Protein AF-A0A813HWT0-F1 (afdb_monomer)

Secondary structure (DSSP, 8-state):
-------PPP----PPP------------HHHHTGGG--GGG-HHHHHHHHHHHHHHHHHHHHHHHHHHHHHTS-GGGHHHHHHHHHHSPPPP----TT-------SSTTHHHHHHHHHHHHHHHHHHHHHHHHHHHHHHHHHHHHHHHHHHHHHHHHHHHHHHTS-S-S-----------GGGSS-THHHHHHT-----PPP---------------------PPPPPPP----------------PPPPP-

Radius of gyration: 38.5 Å; Cα contacts (8 Å, |Δi|>4): 83; chains: 1; bounding box: 89×109×94 Å

Organism: Polarella glacialis (NCBI:txid89957)

Mean predicted aligned error: 19.33 Å

Solvent-accessible surface area (backbone atoms only — not comparable to full-atom values): 17117 Å² total; per-residue (Å²): 142,82,84,88,83,84,82,84,76,83,79,80,80,78,82,76,81,86,75,71,98,62,85,76,72,79,68,61,60,70,76,62,75,44,57,90,71,62,56,72,83,72,34,67,62,44,49,53,41,50,52,50,39,56,48,42,55,54,47,37,54,53,39,52,50,48,39,51,54,58,51,71,74,48,63,74,93,47,47,69,60,50,54,51,43,66,72,75,42,82,71,52,85,46,89,59,61,82,90,59,79,88,76,85,75,71,90,52,86,64,34,62,56,49,51,51,51,42,51,52,46,47,54,51,38,26,52,40,46,12,51,38,51,46,52,52,51,52,51,52,52,52,52,52,53,52,51,54,52,54,51,51,51,52,52,52,50,55,49,50,55,53,60,72,72,66,80,78,73,91,89,69,96,67,93,74,74,78,71,69,83,57,73,86,77,54,65,75,78,58,60,65,63,71,73,65,71,78,76,89,76,80,88,82,83,89,85,85,91,82,90,83,90,80,88,81,90,81,81,91,81,76,90,78,81,90,81,80,88,79,88,77,89,77,89,76,90,77,81,86,82,88,75,90,78,91,84,84,83,85,84,80,132

Foldseek 3Di:
DDDDDDDDDDDDDDDDDDDPPDPPPPPPPPLVVCPVPDDPVPWPLLVLLVVLLVLLVVLLVVLVVLLVVLVVVDDPVCVVVLVVCPVPDDQDFQPDQVPDDQDPDDDDPCSVVSSVSSVVSSVSSRVSSSSSVSSVVVVVVVVVVVVVVVVVVVVVVVVVVVVVVPDDDDDDDDPPPPPDCPVVPDDPVVVVVVVPDDDDDDDDDDDDDDDDDDDDDDDDDDDDDDDDDDDDDDDDDDDDDDDDDDDDDDDDD

pLDDT: mean 72.46, std 22.55, range [36.16, 98.44]

Structure (mmCIF, N/CA/C/O backbone):
data_AF-A0A813HWT0-F1
#
_entry.id   AF-A0A813HWT0-F1
#
loop_
_atom_site.group_PDB
_atom_site.id
_atom_site.type_symbol
_atom_site.label_atom_id
_atom_site.label_alt_id
_atom_site.label_comp_id
_atom_site.label_asym_id
_atom_site.label_entity_id
_atom_site.label_seq_id
_atom_site.pdbx_PDB_ins_code
_atom_site.Cartn_x
_atom_site.Cartn_y
_atom_site.Cartn_z
_atom_site.occupancy
_atom_site.B_iso_or_equiv
_atom_site.auth_seq_id
_atom_site.auth_comp_id
_atom_site.auth_asym_id
_atom_site.auth_atom_id
_atom_site.pdbx_PDB_model_num
ATOM 1 N N . MET A 1 1 ? -56.324 -3.516 -18.585 1.00 47.72 1 MET A N 1
ATOM 2 C CA . MET A 1 1 ? -57.357 -4.259 -17.835 1.00 47.72 1 MET A CA 1
ATOM 3 C C . MET A 1 1 ? -56.871 -5.690 -17.701 1.00 47.72 1 MET A C 1
ATOM 5 O O . MET A 1 1 ? -56.776 -6.373 -18.707 1.00 47.72 1 MET A O 1
ATOM 9 N N . GLY A 1 2 ? -56.454 -6.090 -16.504 1.00 45.75 2 GLY A N 1
ATOM 10 C CA . GLY A 1 2 ? -55.927 -7.422 -16.212 1.00 45.75 2 GLY A CA 1
ATOM 11 C C . GLY A 1 2 ? -56.014 -7.630 -14.707 1.00 45.75 2 GLY A C 1
ATOM 12 O O . GLY A 1 2 ? -55.515 -6.807 -13.946 1.00 45.75 2 GLY A O 1
ATOM 13 N N . THR A 1 3 ? -56.788 -8.630 -14.318 1.00 51.44 3 THR A N 1
ATOM 14 C CA . THR A 1 3 ? -57.334 -8.874 -12.983 1.00 51.44 3 THR A CA 1
ATOM 15 C C . THR A 1 3 ? -56.308 -9.399 -11.983 1.00 51.44 3 THR A C 1
ATOM 17 O O . THR A 1 3 ? -55.338 -10.060 -12.341 1.00 51.44 3 THR A O 1
ATOM 20 N N . ALA A 1 4 ? -56.584 -9.087 -10.717 1.00 47.84 4 ALA A N 1
ATOM 21 C CA . ALA A 1 4 ? -55.866 -9.473 -9.513 1.00 47.84 4 ALA A CA 1
ATOM 22 C C . ALA A 1 4 ? -55.666 -10.988 -9.348 1.00 47.84 4 ALA A C 1
ATOM 24 O O . ALA A 1 4 ? -56.524 -11.781 -9.728 1.00 47.84 4 ALA A O 1
ATOM 25 N N . SER A 1 5 ? -54.588 -11.361 -8.655 1.00 58.56 5 SER A N 1
ATOM 26 C CA . SER A 1 5 ? -54.528 -12.609 -7.894 1.00 58.56 5 SER A CA 1
ATOM 27 C C . SER A 1 5 ? -53.722 -12.370 -6.619 1.00 58.56 5 SER A C 1
ATOM 29 O O . SER A 1 5 ? -52.493 -12.372 -6.614 1.00 58.56 5 SER A O 1
ATOM 31 N N . THR A 1 6 ? -54.449 -12.082 -5.545 1.00 51.00 6 THR A N 1
ATOM 32 C CA . THR A 1 6 ? -53.942 -11.890 -4.188 1.00 51.00 6 THR A CA 1
ATOM 33 C C . THR A 1 6 ? -53.727 -13.267 -3.565 1.00 51.00 6 THR A C 1
ATOM 35 O O . THR A 1 6 ? -54.691 -13.990 -3.330 1.00 51.00 6 THR A O 1
ATOM 38 N N . ALA A 1 7 ? -52.478 -13.650 -3.304 1.00 53.81 7 ALA A N 1
ATOM 39 C CA . ALA A 1 7 ? -52.184 -14.831 -2.501 1.00 53.81 7 ALA A CA 1
ATOM 40 C C . ALA A 1 7 ? -52.263 -14.446 -1.015 1.00 53.81 7 ALA A C 1
ATOM 42 O O . ALA A 1 7 ? -51.355 -13.814 -0.476 1.00 53.81 7 ALA A O 1
ATOM 43 N N . GLN A 1 8 ? -53.383 -14.795 -0.378 1.00 50.09 8 GLN A N 1
ATOM 44 C CA . GLN A 1 8 ? -53.481 -14.933 1.073 1.00 50.09 8 GLN A CA 1
ATOM 45 C C . GLN A 1 8 ? -52.584 -16.096 1.498 1.00 50.09 8 GLN A C 1
ATOM 47 O O . GLN A 1 8 ? -52.791 -17.226 1.062 1.00 50.09 8 GLN A O 1
ATOM 52 N N . LEU A 1 9 ? -51.592 -15.818 2.339 1.00 55.50 9 LEU A N 1
ATOM 53 C CA . LEU A 1 9 ? -50.931 -16.844 3.131 1.00 55.50 9 LEU A CA 1
ATOM 54 C C . LEU A 1 9 ? -51.466 -16.748 4.553 1.00 55.50 9 LEU A C 1
ATOM 56 O O . LEU A 1 9 ? -51.418 -15.690 5.184 1.00 55.50 9 LEU A O 1
ATOM 60 N N . ASP A 1 10 ? -52.021 -17.873 4.983 1.00 45.94 10 ASP A N 1
ATOM 61 C CA . ASP A 1 10 ? -52.646 -18.099 6.269 1.00 45.94 10 ASP A CA 1
ATOM 62 C C . ASP A 1 10 ? -51.720 -17.740 7.431 1.00 45.94 10 ASP A C 1
ATOM 64 O O . ASP A 1 10 ? -50.583 -18.202 7.557 1.00 45.94 10 ASP A O 1
ATOM 68 N N . LEU A 1 11 ? -52.271 -16.908 8.309 1.00 50.00 11 LEU A N 1
ATOM 69 C CA . LEU A 1 11 ? -51.758 -16.616 9.634 1.00 50.00 11 LEU A CA 1
ATOM 70 C C . LEU A 1 11 ? -51.780 -17.909 10.453 1.00 50.00 11 LEU A C 1
ATOM 72 O O . LEU A 1 11 ? -52.828 -18.352 10.920 1.00 50.00 11 LEU A O 1
ATOM 76 N N . SER A 1 12 ? -50.603 -18.503 10.637 1.00 54.34 12 SER A N 1
ATOM 77 C CA . SER A 1 12 ? -50.392 -19.569 11.610 1.00 54.34 12 SER A CA 1
ATOM 78 C C . SER A 1 12 ? -50.720 -19.033 13.007 1.00 54.34 12 SER A C 1
ATOM 80 O O . SER A 1 12 ? -50.049 -18.141 13.532 1.00 54.34 12 SER A O 1
ATOM 82 N N . ALA A 1 13 ? -51.810 -19.545 13.572 1.00 47.62 13 ALA A N 1
ATOM 83 C CA . ALA A 1 13 ? -52.319 -19.197 14.884 1.00 47.62 13 ALA A CA 1
ATOM 84 C C . ALA A 1 13 ? -51.359 -19.690 15.977 1.00 47.62 13 ALA A C 1
ATOM 86 O O . ALA A 1 13 ? -51.382 -20.853 16.384 1.00 47.62 13 ALA A O 1
ATOM 87 N N . CYS A 1 14 ? -50.524 -18.787 16.491 1.00 46.88 14 CYS A N 1
ATOM 88 C CA . CYS A 1 14 ? -49.822 -19.003 17.749 1.00 46.88 14 CYS A CA 1
ATOM 89 C C . CYS A 1 14 ? -50.849 -19.013 18.886 1.00 46.88 14 CYS A C 1
ATOM 91 O O . CYS A 1 14 ? -51.426 -17.986 19.239 1.00 46.88 14 CYS A O 1
ATOM 93 N N . SER A 1 15 ? -51.079 -20.196 19.447 1.00 48.25 15 SER A N 1
ATOM 94 C CA . SER A 1 15 ? -51.910 -20.388 20.632 1.00 48.25 15 SER A CA 1
ATOM 95 C C . SER A 1 15 ? -51.320 -19.602 21.810 1.00 48.25 15 SER A C 1
ATOM 97 O O . SER A 1 15 ? -50.199 -19.870 22.241 1.00 48.25 15 SER A O 1
ATOM 99 N N . GLN A 1 16 ? -52.065 -18.618 22.317 1.00 55.16 16 GLN A N 1
ATOM 100 C CA . GLN A 1 16 ? -51.761 -17.932 23.573 1.00 55.16 16 GLN A CA 1
ATOM 101 C C . GLN A 1 16 ? -52.013 -18.883 24.753 1.00 55.16 16 GLN A C 1
ATOM 103 O O . GLN A 1 16 ? -53.119 -19.413 24.867 1.00 55.16 16 GLN A O 1
ATOM 108 N N . PRO A 1 17 ? -51.064 -19.066 25.685 1.00 49.59 17 PRO A N 1
ATOM 109 C CA . PRO A 1 17 ? -51.411 -19.570 27.003 1.00 49.59 17 PRO A CA 1
ATOM 110 C C . PRO A 1 17 ? -52.178 -18.476 27.764 1.00 49.59 17 PRO A C 1
ATOM 112 O O . PRO A 1 17 ? -51.662 -17.380 27.984 1.00 49.59 17 PRO A O 1
ATOM 115 N N . SER A 1 18 ? -53.418 -18.771 28.162 1.00 46.75 18 SER A N 1
ATOM 116 C CA . SER A 1 18 ? -54.186 -17.957 29.111 1.00 46.75 18 SER A CA 1
ATOM 117 C C . SER A 1 18 ? -53.452 -17.903 30.450 1.00 46.75 18 SER A C 1
ATOM 119 O O . SER A 1 18 ? -53.502 -18.843 31.241 1.00 46.75 18 SER A O 1
ATOM 121 N N . VAL A 1 19 ? -52.778 -16.785 30.709 1.00 49.00 19 VAL A N 1
ATOM 122 C CA . VAL A 1 19 ? -52.239 -16.450 32.028 1.00 49.00 19 VAL A CA 1
ATOM 123 C C . VAL A 1 19 ? -53.362 -15.776 32.817 1.00 49.00 19 VAL A C 1
ATOM 125 O O . VAL A 1 19 ? -53.842 -14.709 32.438 1.00 49.00 19 VAL A O 1
ATOM 128 N N . GLY A 1 20 ? -53.828 -16.436 33.880 1.00 44.72 20 GLY A N 1
ATOM 129 C CA . GLY A 1 20 ? -54.788 -15.870 34.830 1.00 44.72 20 GLY A CA 1
ATOM 130 C C . GLY A 1 20 ? -54.222 -14.649 35.574 1.00 44.72 20 GLY A C 1
ATOM 131 O O . GLY A 1 20 ? -53.009 -14.432 35.561 1.00 44.72 20 GLY A O 1
ATOM 132 N N . PRO A 1 21 ? -55.072 -13.850 36.245 1.00 49.97 21 PRO A N 1
ATOM 133 C CA . PRO A 1 21 ? -54.670 -12.621 36.920 1.00 49.97 21 PRO A CA 1
ATOM 134 C C . PRO A 1 21 ? -54.002 -12.952 38.263 1.00 49.97 21 PRO A C 1
ATOM 136 O O . PRO A 1 21 ? -54.553 -12.714 39.333 1.00 49.97 21 PRO A O 1
ATOM 139 N N . ALA A 1 22 ? -52.813 -13.547 38.213 1.00 50.06 22 ALA A N 1
ATOM 140 C CA . ALA A 1 22 ? -51.903 -13.605 39.344 1.00 50.06 22 ALA A CA 1
ATOM 141 C C . ALA A 1 22 ? -50.970 -12.403 39.218 1.00 50.06 22 ALA A C 1
ATOM 143 O O . ALA A 1 22 ? -50.323 -12.254 38.185 1.00 50.06 22 ALA A O 1
ATOM 144 N N . ALA A 1 23 ? -50.983 -11.544 40.242 1.00 51.56 23 ALA A N 1
ATOM 145 C CA . ALA A 1 23 ? -50.150 -10.359 40.425 1.00 51.56 23 ALA A CA 1
ATOM 146 C C . ALA A 1 23 ? -48.884 -10.387 39.558 1.00 51.56 23 ALA A C 1
ATOM 148 O O . ALA A 1 23 ? -47.877 -10.997 39.914 1.00 51.56 23 ALA A O 1
ATOM 149 N N . SER A 1 24 ? -48.965 -9.747 38.391 1.00 48.84 24 SER A N 1
ATOM 150 C CA . SER A 1 24 ? -47.822 -9.535 37.523 1.00 48.84 24 SER A CA 1
ATOM 151 C C . SER A 1 24 ? -46.935 -8.512 38.216 1.00 48.84 24 SER A C 1
ATOM 153 O O . SER A 1 24 ? -47.050 -7.308 37.989 1.00 48.84 24 SER A O 1
ATOM 155 N N . GLU A 1 25 ? -46.088 -9.002 39.116 1.00 54.03 25 GLU A N 1
ATOM 156 C CA . GLU A 1 25 ? -44.843 -8.353 39.480 1.00 54.03 25 GLU A CA 1
ATOM 157 C C . GLU A 1 25 ? -44.183 -8.002 38.142 1.00 54.03 25 GLU A C 1
ATOM 159 O O . GLU A 1 25 ? -43.789 -8.894 37.384 1.00 54.03 25 GLU A O 1
ATOM 164 N N . LEU A 1 26 ? -44.216 -6.714 37.771 1.00 53.38 26 LEU A N 1
ATOM 165 C CA . LEU A 1 26 ? -43.553 -6.195 36.580 1.00 53.38 26 LEU A CA 1
ATOM 166 C C . LEU A 1 26 ? -42.061 -6.438 36.785 1.00 53.38 26 LEU A C 1
ATOM 168 O O . LEU A 1 26 ? -41.326 -5.565 37.237 1.00 53.38 26 LEU A O 1
ATOM 172 N N . ARG A 1 27 ? -41.610 -7.654 36.482 1.00 49.09 27 ARG A N 1
ATOM 173 C CA . ARG A 1 27 ? -40.202 -7.961 36.349 1.00 49.09 27 ARG A CA 1
ATOM 174 C C . ARG A 1 27 ? -39.756 -7.066 35.200 1.00 49.09 27 ARG A C 1
ATOM 176 O O . ARG A 1 27 ? -40.265 -7.255 34.088 1.00 49.09 27 ARG A O 1
ATOM 183 N N . PRO A 1 28 ? -38.896 -6.059 35.443 1.00 52.91 28 PRO A N 1
ATOM 184 C CA . PRO A 1 28 ? -38.398 -5.241 34.356 1.00 52.91 28 PRO A CA 1
ATOM 185 C C . PRO A 1 28 ? -37.867 -6.212 33.303 1.00 52.91 28 PRO A C 1
ATOM 187 O O . PRO A 1 28 ? -37.275 -7.231 33.696 1.00 52.91 28 PRO A O 1
ATOM 190 N N . PRO A 1 29 ? -38.092 -5.971 31.996 1.00 57.22 29 PRO A N 1
ATOM 191 C CA . PRO A 1 29 ? -37.422 -6.766 30.980 1.00 57.22 29 PRO A CA 1
ATOM 192 C C . PRO A 1 29 ? -35.959 -6.835 31.405 1.00 57.22 29 PRO A C 1
ATOM 194 O O . PRO A 1 29 ? -35.379 -5.811 31.747 1.00 57.22 29 PRO A O 1
ATOM 197 N N . TRP A 1 30 ? -35.412 -8.041 31.513 1.00 49.78 30 TRP A N 1
ATOM 198 C CA . TRP A 1 30 ? -34.054 -8.349 31.979 1.00 49.78 30 TRP A CA 1
ATOM 199 C C . TRP A 1 30 ? -32.982 -7.354 31.474 1.00 49.78 30 TRP A C 1
ATOM 201 O O . TRP A 1 30 ? -32.022 -7.073 32.185 1.00 49.78 30 TRP A O 1
ATOM 211 N N . ALA A 1 31 ? -33.217 -6.747 30.306 1.00 55.00 31 ALA A N 1
ATOM 212 C CA . ALA A 1 31 ? -32.474 -5.636 29.714 1.00 55.00 31 ALA A CA 1
ATOM 213 C C . ALA A 1 31 ? -32.390 -4.333 30.550 1.00 55.00 31 ALA A C 1
ATOM 215 O O . ALA A 1 31 ? -31.386 -3.636 30.463 1.00 55.00 31 ALA A O 1
ATOM 216 N N . LEU A 1 32 ? -33.402 -3.980 31.351 1.00 50.28 32 LEU A N 1
ATOM 217 C CA . LEU A 1 32 ? -33.426 -2.766 32.182 1.00 50.28 32 LEU A CA 1
ATOM 218 C C . LEU A 1 32 ? -32.812 -2.989 33.570 1.00 50.28 32 LEU A C 1
ATOM 220 O O . LEU A 1 32 ? -32.125 -2.111 34.073 1.00 50.28 32 LEU A O 1
ATOM 224 N N . ALA A 1 33 ? -32.990 -4.168 34.174 1.00 51.16 33 ALA A N 1
ATOM 225 C CA . ALA A 1 33 ? -32.432 -4.459 35.502 1.00 51.16 33 ALA A CA 1
ATOM 226 C C . ALA A 1 33 ? -30.904 -4.689 35.490 1.00 51.16 33 ALA A C 1
ATOM 228 O O . ALA A 1 33 ? -30.255 -4.570 36.527 1.00 51.16 33 ALA A O 1
ATOM 229 N N . GLN A 1 34 ? -30.323 -5.016 34.328 1.00 56.59 34 GLN A N 1
ATOM 230 C CA . GLN A 1 34 ? -28.870 -5.138 34.145 1.00 56.59 34 GLN A CA 1
ATOM 231 C C . GLN A 1 34 ? -28.198 -3.838 33.678 1.00 56.59 34 GLN A C 1
ATOM 233 O O . GLN A 1 34 ? -26.974 -3.747 33.736 1.00 56.59 34 GLN A O 1
ATOM 238 N N . ALA A 1 35 ? -28.965 -2.832 33.241 1.00 59.06 35 ALA A N 1
ATOM 239 C CA . ALA A 1 35 ? -28.416 -1.602 32.672 1.00 59.06 35 ALA A CA 1
ATOM 240 C C . ALA A 1 35 ? -27.578 -0.797 33.684 1.00 59.06 35 ALA A C 1
ATOM 242 O O . ALA A 1 35 ? -26.527 -0.279 33.318 1.00 59.06 35 ALA A O 1
ATOM 243 N N . ASP A 1 36 ? -27.976 -0.776 34.961 1.00 62.28 36 ASP A N 1
ATOM 244 C CA . ASP A 1 36 ? -27.274 -0.017 36.011 1.00 62.28 36 ASP A CA 1
ATOM 245 C C . ASP A 1 36 ? -25.955 -0.662 36.475 1.00 62.28 36 ASP A C 1
ATOM 247 O O . ASP A 1 36 ? -25.184 -0.044 37.208 1.00 62.28 36 ASP A O 1
ATOM 251 N N . LYS A 1 37 ? -25.670 -1.903 36.058 1.00 69.06 37 LYS A N 1
ATOM 252 C CA . LYS A 1 37 ? -24.426 -2.626 36.387 1.00 69.06 37 LYS A CA 1
ATOM 253 C C . LYS A 1 37 ? -23.663 -3.114 35.159 1.00 69.06 37 LYS A C 1
ATOM 255 O O . LYS A 1 37 ? -22.728 -3.895 35.308 1.00 69.06 37 LYS A O 1
ATOM 260 N N . PHE A 1 38 ? -24.067 -2.708 33.956 1.00 76.19 38 PHE A N 1
ATOM 261 C CA . PHE A 1 38 ? -23.371 -3.130 32.750 1.00 76.19 38 PHE A CA 1
ATOM 262 C C . PHE A 1 38 ? -22.023 -2.416 32.667 1.00 76.19 38 PHE A C 1
ATOM 264 O O . PHE A 1 38 ? -21.958 -1.219 32.382 1.00 76.19 38 PHE A O 1
ATOM 271 N N . ASP A 1 39 ? -20.946 -3.159 32.910 1.00 83.19 39 ASP A N 1
ATOM 272 C CA . ASP A 1 39 ? -19.606 -2.646 32.695 1.00 83.19 39 ASP A CA 1
ATOM 273 C C . ASP A 1 39 ? -19.333 -2.550 31.189 1.00 83.19 39 ASP A C 1
ATOM 275 O O . ASP A 1 39 ? -19.368 -3.529 30.436 1.00 83.19 39 ASP A O 1
ATOM 279 N N . TYR A 1 40 ? -19.053 -1.334 30.730 1.00 81.44 40 TYR A N 1
ATOM 280 C CA . TYR A 1 40 ? -18.691 -1.081 29.344 1.00 81.44 40 TYR A CA 1
ATOM 281 C C . TYR A 1 40 ? -17.416 -1.819 28.931 1.00 81.44 40 TYR A C 1
ATOM 283 O O . TYR A 1 40 ? -17.257 -2.109 27.738 1.00 81.44 40 TYR A O 1
ATOM 291 N N . ASP A 1 41 ? -16.537 -2.132 29.885 1.00 85.75 41 ASP A N 1
ATOM 292 C CA . ASP A 1 41 ? -15.312 -2.881 29.640 1.00 85.75 41 ASP A CA 1
ATOM 293 C C . ASP A 1 41 ? -15.554 -4.373 29.389 1.00 85.75 41 ASP A C 1
ATOM 295 O O . ASP A 1 41 ? -14.750 -4.996 28.692 1.00 85.75 41 ASP A O 1
ATOM 299 N N . GLU A 1 42 ? -16.695 -4.919 29.814 1.00 90.62 42 GLU A N 1
ATOM 300 C CA . GLU A 1 42 ? -17.093 -6.309 29.552 1.00 90.62 42 GLU A CA 1
ATOM 301 C C . GLU A 1 42 ? -17.941 -6.467 28.279 1.00 90.62 42 GLU A C 1
ATOM 303 O O . GLU A 1 42 ? -18.312 -7.576 27.890 1.00 90.62 42 GLU A O 1
ATOM 308 N N . CYS A 1 43 ? -18.227 -5.373 27.565 1.00 91.56 43 CYS A N 1
ATOM 309 C CA . CYS A 1 43 ? -18.990 -5.442 26.324 1.00 91.56 43 CYS A CA 1
ATOM 310 C C . CYS A 1 43 ? -18.251 -6.287 25.262 1.00 91.56 43 CYS A C 1
ATOM 312 O O . CYS A 1 43 ? -17.166 -5.887 24.813 1.00 91.56 43 CYS A O 1
ATOM 314 N N . PRO A 1 44 ? -18.841 -7.396 24.764 1.00 92.75 44 PRO A N 1
ATOM 315 C CA . PRO A 1 44 ? -18.155 -8.315 23.852 1.00 92.75 44 PRO A CA 1
ATOM 316 C C . PRO A 1 44 ? -17.789 -7.639 22.526 1.00 92.75 44 PRO A C 1
ATOM 318 O O . PRO A 1 44 ? -16.693 -7.833 21.999 1.00 92.75 44 PRO A O 1
ATOM 321 N N . PHE A 1 45 ? -18.659 -6.760 22.020 1.00 94.38 45 PHE A N 1
ATOM 322 C CA . PHE A 1 45 ? -18.384 -5.999 20.803 1.00 94.38 45 PHE A CA 1
ATOM 323 C C . PHE A 1 45 ? -17.296 -4.934 20.998 1.00 94.38 45 PHE A C 1
ATOM 325 O O . PHE A 1 45 ? -16.525 -4.682 20.073 1.00 94.38 45 PHE A O 1
ATOM 332 N N . CYS A 1 46 ? -17.209 -4.293 22.169 1.00 94.12 46 CYS A N 1
ATOM 333 C CA . CYS A 1 46 ? -16.123 -3.349 22.456 1.00 94.12 46 CYS A CA 1
ATOM 334 C C . CYS A 1 46 ? -14.790 -4.073 22.651 1.00 94.12 46 CYS A C 1
ATOM 336 O O . CYS A 1 46 ? -13.773 -3.599 22.157 1.00 94.12 46 CYS A O 1
ATOM 338 N N . SER A 1 47 ? -14.783 -5.225 23.328 1.00 95.31 47 SER A N 1
ATOM 339 C CA . SER A 1 47 ? -13.589 -6.066 23.483 1.00 95.31 47 SER A CA 1
ATOM 340 C C . SER A 1 47 ? -13.010 -6.477 22.124 1.00 95.31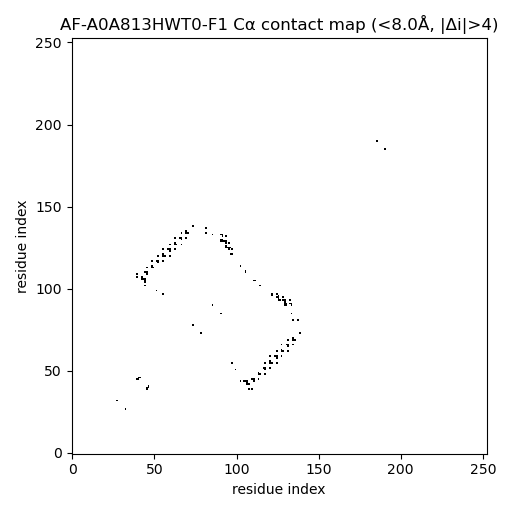 47 SER A C 1
ATOM 342 O O . SER A 1 47 ? -11.846 -6.202 21.827 1.00 95.31 47 SER A O 1
ATOM 344 N N . LEU A 1 48 ? -13.855 -7.007 21.235 1.00 95.62 48 LEU A N 1
ATOM 345 C CA . LEU A 1 48 ? -13.445 -7.386 19.885 1.00 95.62 48 LEU A CA 1
ATOM 346 C C . LEU A 1 48 ? -12.937 -6.184 19.073 1.00 95.62 48 LEU A C 1
ATOM 348 O O . LEU A 1 48 ? -11.857 -6.249 18.491 1.00 95.62 48 LEU A O 1
ATOM 352 N N . ARG A 1 49 ? -13.635 -5.040 19.097 1.00 95.44 49 ARG A N 1
ATOM 353 C CA . ARG A 1 49 ? -13.167 -3.828 18.398 1.00 95.44 49 ARG A CA 1
ATOM 354 C C . ARG A 1 49 ? -11.847 -3.287 18.944 1.00 95.44 49 ARG A C 1
ATOM 356 O O . ARG A 1 49 ? -11.034 -2.844 18.145 1.00 95.44 49 ARG A O 1
ATOM 363 N N . ARG A 1 50 ? -11.596 -3.369 20.255 1.00 95.62 50 ARG A N 1
ATOM 364 C CA . ARG A 1 50 ? -10.290 -3.017 20.841 1.00 95.62 50 ARG A CA 1
ATOM 365 C C . ARG A 1 50 ? -9.174 -3.915 20.303 1.00 95.62 50 ARG A C 1
ATOM 367 O O . ARG A 1 50 ? -8.096 -3.414 19.997 1.00 95.62 50 ARG A O 1
ATOM 374 N N . SER A 1 51 ? -9.433 -5.213 20.119 1.00 96.19 51 SER A N 1
ATOM 375 C CA . SER A 1 51 ? -8.455 -6.104 19.475 1.00 96.19 51 SER A CA 1
ATOM 376 C C . SER A 1 51 ? -8.207 -5.741 18.004 1.00 96.19 51 SER A C 1
ATOM 378 O O . SER A 1 51 ? -7.051 -5.670 17.590 1.00 96.19 51 SER A O 1
ATOM 380 N N . HIS A 1 52 ? -9.258 -5.410 17.241 1.00 96.88 52 HIS A N 1
ATOM 381 C CA . HIS A 1 52 ? -9.125 -4.928 15.860 1.00 96.88 52 HIS A CA 1
ATOM 382 C C . HIS A 1 52 ? -8.342 -3.613 15.788 1.00 96.88 52 HIS A C 1
ATOM 384 O O . HIS A 1 52 ? -7.484 -3.453 14.929 1.00 96.88 52 HIS A O 1
ATOM 390 N N . GLU A 1 53 ? -8.608 -2.682 16.702 1.00 96.31 53 GLU A N 1
ATOM 391 C CA . GLU A 1 53 ? -7.910 -1.403 16.806 1.00 96.31 53 GLU A CA 1
ATOM 392 C C . GLU A 1 53 ? -6.415 -1.601 17.093 1.00 96.31 53 GLU A C 1
ATOM 394 O O . GLU A 1 53 ? -5.568 -1.031 16.404 1.00 96.31 53 GLU A O 1
ATOM 399 N N . ALA A 1 54 ? -6.077 -2.447 18.072 1.00 97.50 54 ALA A N 1
ATOM 400 C CA . ALA A 1 54 ? -4.693 -2.773 18.404 1.00 97.50 54 ALA A CA 1
ATOM 401 C C . ALA A 1 54 ? -3.958 -3.408 17.214 1.00 97.50 54 ALA A C 1
ATOM 403 O O . ALA A 1 54 ? -2.831 -3.015 16.901 1.00 97.50 54 ALA A O 1
ATOM 404 N N . TRP A 1 55 ? -4.617 -4.342 16.524 1.00 97.56 55 TRP A N 1
ATOM 405 C CA . TRP A 1 55 ? -4.083 -4.975 15.324 1.00 97.56 55 TRP A CA 1
ATOM 406 C C . TRP A 1 55 ? -3.876 -3.959 14.190 1.00 97.56 55 TRP A C 1
ATOM 408 O O . TRP A 1 55 ? -2.769 -3.857 13.665 1.00 97.56 55 TRP A O 1
ATOM 418 N N . LEU A 1 56 ? -4.880 -3.130 13.877 1.00 97.94 56 LEU A N 1
ATOM 419 C CA . LEU A 1 56 ? -4.797 -2.114 12.820 1.00 97.94 56 LEU A CA 1
ATOM 420 C C . LEU A 1 56 ? -3.689 -1.095 13.088 1.00 97.94 56 LEU A C 1
ATOM 422 O O . LEU A 1 56 ? -2.976 -0.709 12.170 1.00 97.94 56 LEU A O 1
ATOM 426 N N . ARG A 1 57 ? -3.496 -0.675 14.341 1.00 98.06 57 ARG A N 1
ATOM 427 C CA . ARG A 1 57 ? -2.399 0.235 14.705 1.00 98.06 57 ARG A CA 1
ATOM 428 C C . ARG A 1 57 ? -1.025 -0.400 14.493 1.00 98.06 57 ARG A C 1
ATOM 430 O O . ARG A 1 57 ? -0.106 0.284 14.047 1.00 98.06 57 ARG A O 1
ATOM 437 N N . ALA A 1 58 ? -0.860 -1.680 14.830 1.00 98.06 58 ALA A N 1
ATOM 438 C CA . ALA A 1 58 ? 0.380 -2.402 14.546 1.00 98.06 58 ALA A CA 1
ATOM 439 C C . ALA A 1 58 ? 0.603 -2.531 13.032 1.00 98.06 58 ALA A C 1
ATOM 441 O O . ALA A 1 58 ? 1.713 -2.331 12.540 1.00 98.06 58 ALA A O 1
ATOM 442 N N . GLU A 1 59 ? -0.471 -2.780 12.296 1.00 97.94 59 GLU A N 1
ATOM 443 C CA . GLU A 1 59 ? -0.437 -2.948 10.854 1.00 97.94 59 GLU A CA 1
ATOM 444 C C . GLU A 1 59 ? -0.136 -1.647 10.102 1.00 97.94 59 GLU A C 1
ATOM 446 O O . GLU A 1 59 ? 0.674 -1.644 9.182 1.00 97.94 59 GLU A O 1
ATOM 451 N N . ILE A 1 60 ? -0.692 -0.515 10.535 1.00 98.31 60 ILE A N 1
ATOM 452 C CA . ILE A 1 60 ? -0.352 0.818 10.016 1.00 98.31 60 ILE A CA 1
ATOM 453 C C . ILE A 1 60 ? 1.148 1.082 10.162 1.00 98.31 60 ILE A C 1
ATOM 455 O O . ILE A 1 60 ? 1.782 1.550 9.220 1.00 98.31 60 ILE A O 1
ATOM 459 N N . LYS A 1 61 ? 1.749 0.729 11.307 1.00 98.44 61 LYS A N 1
ATOM 460 C CA . LYS A 1 61 ? 3.203 0.864 11.502 1.00 98.44 61 LYS A CA 1
ATOM 461 C C . LYS A 1 61 ? 3.988 -0.012 10.526 1.00 98.44 61 LYS A C 1
ATOM 463 O O . LYS A 1 61 ? 4.994 0.444 9.989 1.00 98.44 61 LYS A O 1
ATOM 468 N N . ARG A 1 62 ? 3.526 -1.244 10.285 1.00 98.06 62 ARG A N 1
ATOM 469 C CA . ARG A 1 62 ? 4.132 -2.172 9.320 1.00 98.06 62 ARG A CA 1
ATOM 470 C C . ARG A 1 62 ? 4.027 -1.648 7.883 1.00 98.06 62 ARG A C 1
ATOM 472 O O . ARG A 1 62 ? 5.012 -1.675 7.157 1.00 98.06 62 ARG A O 1
ATOM 479 N N . LEU A 1 63 ? 2.863 -1.147 7.473 1.00 98.19 63 LEU A N 1
ATOM 480 C CA . LEU A 1 63 ? 2.661 -0.574 6.140 1.00 98.19 63 LEU A CA 1
ATOM 481 C C . LEU A 1 63 ? 3.470 0.714 5.955 1.00 98.19 63 LEU A C 1
ATOM 483 O O . LEU A 1 63 ? 4.089 0.904 4.915 1.00 98.19 63 LEU A O 1
ATOM 487 N N . ALA A 1 64 ? 3.526 1.578 6.969 1.00 98.38 64 ALA A N 1
ATOM 488 C CA . ALA A 1 64 ? 4.339 2.789 6.926 1.00 98.38 64 ALA A CA 1
ATOM 489 C C . ALA A 1 64 ? 5.834 2.468 6.773 1.00 98.38 64 ALA A C 1
ATOM 491 O O . ALA A 1 64 ? 6.518 3.111 5.976 1.00 98.38 64 ALA A O 1
ATOM 492 N N . SER A 1 65 ? 6.349 1.454 7.479 1.00 98.25 65 SER A N 1
ATOM 493 C CA . SER A 1 65 ? 7.737 1.023 7.291 1.00 98.25 65 SER A CA 1
ATOM 494 C C . SER A 1 65 ? 7.965 0.402 5.912 1.00 98.25 65 SER A C 1
ATOM 496 O O . SER A 1 65 ? 9.002 0.649 5.304 1.00 98.25 65 SER A O 1
ATOM 498 N N . GLU A 1 66 ? 6.993 -0.329 5.371 1.00 98.25 66 GLU A N 1
ATOM 499 C CA . GLU A 1 66 ? 7.061 -0.878 4.016 1.00 98.25 66 GLU A CA 1
ATOM 500 C C . GLU A 1 66 ? 7.096 0.220 2.942 1.00 98.25 66 GLU A C 1
ATOM 502 O O . GLU A 1 66 ? 7.909 0.141 2.020 1.00 98.25 66 GLU A O 1
ATOM 507 N N . VAL A 1 67 ? 6.300 1.287 3.094 1.00 97.88 67 VAL A N 1
ATOM 508 C CA . VAL A 1 67 ? 6.366 2.474 2.225 1.00 97.88 67 VAL A CA 1
ATOM 509 C C . VAL A 1 67 ? 7.786 3.045 2.202 1.00 97.88 67 VAL A C 1
ATOM 511 O O . VAL A 1 67 ? 8.324 3.290 1.121 1.00 97.88 67 VAL A O 1
ATOM 514 N N . LEU A 1 68 ? 8.400 3.219 3.377 1.00 97.19 68 LEU A N 1
ATOM 515 C CA . LEU A 1 68 ? 9.764 3.739 3.496 1.00 97.19 68 LEU A CA 1
ATOM 516 C C . LEU A 1 68 ? 10.785 2.800 2.849 1.00 97.19 68 LEU A C 1
ATOM 518 O O . LEU A 1 68 ? 11.638 3.255 2.091 1.00 97.19 68 LEU A O 1
ATOM 522 N N . VAL A 1 69 ? 10.682 1.491 3.096 1.00 98.00 69 VAL A N 1
ATOM 523 C CA . VAL A 1 69 ? 11.583 0.493 2.501 1.00 98.00 69 VAL A CA 1
ATOM 524 C C . VAL A 1 69 ? 11.495 0.534 0.977 1.00 98.00 69 VAL A C 1
ATOM 526 O O . VAL A 1 69 ? 12.528 0.641 0.317 1.00 98.00 69 VAL A O 1
ATOM 529 N N . LEU A 1 70 ? 10.286 0.531 0.408 1.00 97.00 70 LEU A N 1
ATOM 530 C CA . LEU A 1 70 ? 10.091 0.647 -1.040 1.00 97.00 70 LEU A CA 1
ATOM 531 C C . LEU A 1 70 ? 10.728 1.927 -1.587 1.00 97.00 70 LEU A C 1
ATOM 533 O O . LEU A 1 70 ? 11.415 1.887 -2.606 1.00 97.00 70 LEU A O 1
ATOM 537 N N . GLU A 1 71 ? 10.571 3.046 -0.888 1.00 95.44 71 GLU A N 1
ATOM 538 C CA . GLU A 1 71 ? 11.163 4.321 -1.287 1.00 95.44 71 GLU A CA 1
ATOM 539 C C . GLU A 1 71 ? 12.696 4.287 -1.298 1.00 95.44 71 GLU A C 1
ATOM 541 O O . GLU A 1 71 ? 13.307 4.784 -2.243 1.00 95.44 71 GLU A O 1
ATOM 546 N N . THR A 1 72 ? 13.332 3.608 -0.335 1.00 96.56 72 THR A N 1
ATOM 547 C CA . THR A 1 72 ? 14.800 3.458 -0.319 1.00 96.56 72 THR A CA 1
ATOM 548 C C . THR A 1 72 ? 15.352 2.645 -1.493 1.00 96.56 72 THR A C 1
ATOM 550 O O . THR A 1 72 ? 16.515 2.806 -1.861 1.00 96.56 72 THR A O 1
ATOM 553 N N . THR A 1 73 ? 14.531 1.796 -2.121 1.00 96.81 73 THR A N 1
ATOM 554 C CA . THR A 1 73 ? 14.937 1.039 -3.318 1.00 96.81 73 THR A CA 1
ATOM 555 C C . THR A 1 73 ? 14.853 1.857 -4.610 1.00 96.81 73 THR A C 1
ATOM 557 O O . THR A 1 73 ? 15.328 1.411 -5.659 1.00 96.81 73 THR A O 1
ATOM 560 N N . ILE A 1 74 ? 14.270 3.060 -4.566 1.00 93.94 74 ILE A N 1
ATOM 561 C CA . ILE A 1 74 ? 14.183 3.970 -5.708 1.00 93.94 74 ILE A CA 1
ATOM 562 C C . ILE A 1 74 ? 15.416 4.887 -5.700 1.00 93.94 74 ILE A C 1
ATOM 564 O O . ILE A 1 74 ? 15.665 5.579 -4.715 1.00 93.94 74 ILE A O 1
ATOM 568 N N . PRO A 1 75 ? 16.201 4.956 -6.792 1.00 95.94 75 PRO A N 1
ATOM 569 C CA . PRO A 1 75 ? 17.322 5.887 -6.858 1.00 95.94 75 PRO A CA 1
ATOM 570 C C . PRO A 1 75 ? 16.863 7.351 -6.682 1.00 95.94 75 PRO A C 1
ATOM 572 O O . PRO A 1 75 ? 15.937 7.760 -7.388 1.00 95.94 75 PRO A O 1
ATOM 575 N N . PRO A 1 76 ? 17.546 8.183 -5.864 1.00 96.25 76 PRO A N 1
ATOM 576 C CA . PRO A 1 76 ? 17.084 9.536 -5.517 1.00 96.25 76 PRO A CA 1
ATOM 577 C C . PRO A 1 76 ? 16.813 10.465 -6.706 1.00 96.25 76 PRO A C 1
ATOM 579 O O . PRO A 1 76 ? 15.914 11.299 -6.667 1.00 96.25 76 PRO A O 1
ATOM 582 N N . LYS A 1 77 ? 17.534 10.279 -7.820 1.00 97.00 77 LYS A N 1
ATOM 583 C CA . LYS A 1 77 ? 17.305 11.023 -9.073 1.00 97.00 77 LYS A CA 1
ATOM 584 C C . LYS A 1 77 ? 15.890 10.862 -9.648 1.00 97.00 77 LYS A C 1
ATOM 586 O O . LYS A 1 77 ? 15.493 11.647 -10.500 1.00 97.00 77 LYS A O 1
ATOM 591 N N . PHE A 1 78 ? 15.158 9.833 -9.223 1.00 96.56 78 PHE A N 1
ATOM 592 C CA . PHE A 1 78 ? 13.803 9.536 -9.674 1.00 96.56 78 PHE A CA 1
ATOM 593 C C . PHE A 1 78 ? 12.714 9.995 -8.696 1.00 96.56 78 PHE A C 1
ATOM 595 O O . PHE A 1 78 ? 11.538 9.901 -9.044 1.00 96.56 78 PHE A O 1
ATOM 602 N N . PHE A 1 79 ? 13.064 10.526 -7.519 1.00 96.31 79 PHE A N 1
ATOM 603 C CA . PHE A 1 79 ? 12.074 11.031 -6.559 1.00 96.31 79 PHE A CA 1
ATOM 604 C C . PHE A 1 79 ? 11.189 12.145 -7.132 1.00 96.31 79 PHE A C 1
ATOM 606 O O . PHE A 1 79 ? 9.974 12.020 -6.999 1.00 96.31 79 PHE A O 1
ATOM 613 N N . PRO A 1 80 ? 11.710 13.137 -7.887 1.00 97.81 80 PRO A N 1
ATOM 614 C CA . PRO A 1 80 ? 10.845 14.153 -8.487 1.00 97.81 80 PRO A CA 1
ATOM 615 C C . PRO A 1 80 ? 9.802 13.563 -9.450 1.00 97.81 80 PRO A C 1
ATOM 617 O O . PRO A 1 80 ? 8.671 14.035 -9.521 1.00 97.81 80 PRO A O 1
ATOM 620 N N . GLU A 1 81 ? 10.156 12.504 -10.191 1.00 96.81 81 GLU A N 1
ATOM 621 C CA . GLU A 1 81 ? 9.213 11.819 -11.085 1.00 96.81 81 GLU A CA 1
ATOM 622 C C . GLU A 1 81 ? 8.175 11.003 -10.299 1.00 96.81 81 GLU A C 1
ATOM 624 O O . GLU A 1 81 ? 7.003 10.965 -10.681 1.00 96.81 81 GLU A O 1
ATOM 629 N N . LEU A 1 82 ? 8.594 10.350 -9.210 1.00 96.06 82 LEU A N 1
ATOM 630 C CA . LEU A 1 82 ? 7.699 9.619 -8.315 1.00 96.06 82 LEU A CA 1
ATOM 631 C C . LEU A 1 82 ? 6.680 10.565 -7.671 1.00 96.06 82 LEU A C 1
ATOM 633 O O . LEU A 1 82 ? 5.482 10.314 -7.775 1.00 96.06 82 LEU A O 1
ATOM 637 N N . GLU A 1 83 ? 7.143 11.652 -7.055 1.00 96.88 83 GLU A N 1
ATOM 638 C CA . GLU A 1 83 ? 6.302 12.660 -6.402 1.00 96.88 83 GLU A CA 1
ATOM 639 C C . GLU A 1 83 ? 5.299 13.261 -7.379 1.00 96.88 83 GLU A C 1
ATOM 641 O O . GLU A 1 83 ? 4.099 13.267 -7.104 1.00 96.88 83 GLU A O 1
ATOM 646 N N . LYS A 1 84 ? 5.774 13.672 -8.563 1.00 97.44 84 LYS A N 1
ATOM 647 C CA . LYS A 1 84 ? 4.915 14.186 -9.630 1.00 97.44 84 LYS A CA 1
ATOM 648 C C . LYS A 1 84 ? 3.790 13.206 -9.961 1.00 97.44 84 LYS A C 1
ATOM 650 O O . LYS A 1 84 ? 2.632 13.598 -10.046 1.00 97.44 84 LYS A O 1
ATOM 655 N N . ARG A 1 85 ? 4.093 11.913 -10.094 1.00 94.81 85 ARG A N 1
ATOM 656 C CA . ARG A 1 85 ? 3.055 10.909 -10.365 1.00 94.81 85 ARG A CA 1
ATOM 657 C C . ARG A 1 85 ? 2.100 10.688 -9.209 1.00 94.81 85 ARG A C 1
ATOM 659 O O . ARG A 1 85 ? 0.920 10.502 -9.468 1.00 94.81 85 ARG A O 1
ATOM 666 N N . LEU A 1 86 ? 2.597 10.660 -7.976 1.00 95.75 86 LEU A N 1
ATOM 667 C CA . LEU A 1 86 ? 1.742 10.502 -6.799 1.00 95.75 86 LEU A CA 1
ATOM 668 C C . LEU A 1 86 ? 0.768 11.681 -6.642 1.00 95.75 86 LEU A C 1
ATOM 670 O O . LEU A 1 86 ? -0.294 11.501 -6.057 1.00 95.75 86 LEU A O 1
ATOM 674 N N . GLN A 1 87 ? 1.117 12.858 -7.170 1.00 96.62 87 GLN A N 1
ATOM 675 C CA . GLN A 1 87 ? 0.254 14.041 -7.200 1.00 96.62 87 GLN A CA 1
ATOM 676 C C . GLN A 1 87 ? -0.714 14.047 -8.395 1.00 96.62 87 GLN A C 1
ATOM 678 O O . GLN A 1 87 ? -1.866 14.444 -8.246 1.00 96.62 87 GLN A O 1
ATOM 683 N N . GLU A 1 88 ? -0.259 13.632 -9.581 1.00 96.00 88 GLU A N 1
ATOM 684 C CA . GLU A 1 88 ? -1.041 13.719 -10.826 1.00 96.00 88 GLU A CA 1
ATOM 685 C C . GLU A 1 88 ? -1.990 12.535 -11.049 1.00 96.00 88 GLU A C 1
ATOM 687 O O . GLU A 1 88 ? -3.036 12.692 -11.680 1.00 96.00 88 GLU A O 1
ATOM 692 N N . LEU A 1 89 ? -1.619 11.338 -10.588 1.00 94.19 89 LEU A N 1
ATOM 693 C CA . LEU A 1 89 ? -2.378 10.116 -10.834 1.00 94.19 89 LEU A CA 1
ATOM 694 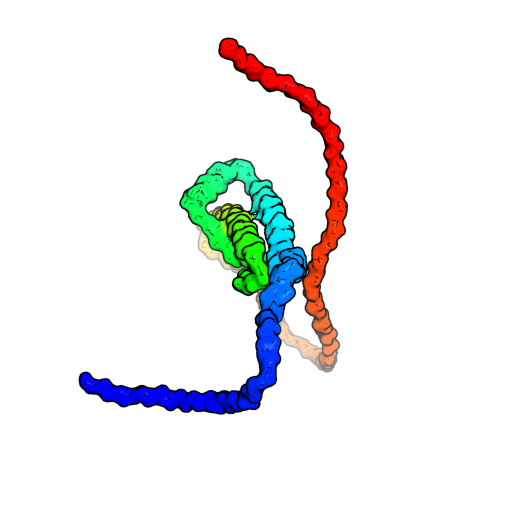C C . LEU A 1 89 ? -3.142 9.689 -9.580 1.00 94.19 89 LEU A C 1
ATOM 696 O O . LEU A 1 89 ? -2.584 9.718 -8.481 1.00 94.19 89 LEU A O 1
ATOM 700 N N . PRO A 1 90 ? -4.392 9.216 -9.729 1.00 94.50 90 PRO A N 1
ATOM 701 C CA . PRO A 1 90 ? -5.099 8.617 -8.613 1.00 94.50 90 PRO A CA 1
ATOM 702 C C . PRO A 1 90 ? -4.328 7.392 -8.118 1.00 94.50 90 PRO A C 1
ATOM 704 O O . PRO A 1 90 ? -3.809 6.596 -8.909 1.00 94.50 90 PRO A O 1
ATOM 707 N N . LEU A 1 91 ? -4.271 7.233 -6.797 1.00 95.25 91 LEU A N 1
ATOM 708 C CA . LEU A 1 91 ? -3.654 6.060 -6.197 1.00 95.25 91 LEU A CA 1
ATOM 709 C C . LEU A 1 91 ? -4.413 4.788 -6.619 1.00 95.25 91 LEU A C 1
ATOM 711 O O . LEU A 1 91 ? -5.643 4.809 -6.740 1.00 95.25 91 LEU A O 1
ATOM 715 N N . PRO A 1 92 ? -3.702 3.672 -6.853 1.00 95.25 92 PRO A N 1
ATOM 716 C CA . PRO A 1 92 ? -4.337 2.412 -7.208 1.00 95.25 92 PRO A CA 1
ATOM 717 C C . PRO A 1 92 ? -5.233 1.928 -6.068 1.00 95.25 92 PRO A C 1
ATOM 719 O O . PRO A 1 92 ? -4.908 2.097 -4.894 1.00 95.25 92 PRO A O 1
ATOM 722 N N . ALA A 1 93 ? -6.337 1.265 -6.413 1.00 94.88 93 ALA A N 1
ATOM 723 C CA . ALA A 1 93 ? -7.237 0.710 -5.414 1.00 94.88 93 ALA A CA 1
ATOM 724 C C . ALA A 1 93 ? -6.503 -0.303 -4.517 1.00 94.88 93 ALA A C 1
ATOM 726 O O . ALA A 1 93 ? -5.923 -1.299 -4.973 1.00 94.88 93 ALA A O 1
ATOM 727 N N . SER A 1 94 ? -6.547 -0.053 -3.213 1.00 94.06 94 SER A N 1
ATOM 728 C CA . SER A 1 94 ? -5.943 -0.927 -2.217 1.00 94.06 94 SER A CA 1
ATOM 729 C C . SER A 1 94 ? -6.666 -2.278 -2.124 1.00 94.06 94 SER A C 1
ATOM 731 O O . SER A 1 94 ? -6.035 -3.331 -2.152 1.00 94.06 94 SER A O 1
ATOM 733 N N . GLY A 1 95 ? -7.999 -2.296 -2.044 1.00 91.31 95 GLY A N 1
ATOM 734 C CA . GLY A 1 95 ? -8.731 -3.537 -1.745 1.00 91.31 95 GLY A CA 1
ATOM 735 C C . GLY A 1 95 ? -8.327 -4.183 -0.407 1.00 91.31 95 GLY A C 1
ATOM 736 O O . GLY A 1 95 ? -8.749 -5.299 -0.117 1.00 91.31 95 GLY A O 1
ATOM 737 N N . TYR A 1 96 ? -7.510 -3.501 0.403 1.00 91.44 96 TYR A N 1
ATOM 738 C CA . TYR A 1 96 ? -7.021 -3.990 1.675 1.00 91.44 96 TYR A CA 1
ATOM 739 C C . TYR A 1 96 ? -8.132 -3.919 2.711 1.00 91.44 96 TYR A C 1
ATOM 741 O O . TYR A 1 96 ? -8.641 -2.849 3.052 1.00 91.44 96 TYR A O 1
ATOM 749 N N . THR A 1 97 ? -8.517 -5.079 3.221 1.00 89.62 97 THR A N 1
ATOM 750 C CA . THR A 1 97 ? -9.488 -5.181 4.313 1.00 89.62 97 THR A CA 1
ATOM 751 C C . THR A 1 97 ? -8.799 -5.276 5.668 1.00 89.62 97 THR A C 1
ATOM 753 O O . THR A 1 97 ? -9.436 -5.040 6.691 1.00 89.62 97 THR A O 1
ATOM 756 N N . GLY A 1 98 ? -7.511 -5.631 5.684 1.00 85.62 98 GLY A N 1
ATOM 757 C CA . GLY A 1 98 ? -6.780 -5.972 6.897 1.00 85.62 98 GLY A CA 1
ATOM 758 C C . GLY A 1 98 ? -7.316 -7.212 7.615 1.00 85.62 98 GLY A C 1
ATOM 759 O O . GLY A 1 98 ? -7.037 -7.408 8.785 1.00 85.62 98 GLY A O 1
ATOM 760 N N . GLY A 1 99 ? -8.143 -8.038 6.966 1.00 90.69 99 GLY A N 1
ATOM 761 C CA . GLY A 1 99 ? -8.757 -9.188 7.641 1.00 90.69 99 GLY A CA 1
ATOM 762 C C . GLY A 1 99 ? -9.622 -8.808 8.852 1.00 90.69 99 GLY A C 1
ATOM 763 O O . GLY A 1 99 ? -9.858 -9.648 9.713 1.00 90.69 99 GLY A O 1
ATOM 764 N N . VAL A 1 100 ? -10.065 -7.548 8.933 1.00 93.75 100 VAL A N 1
ATOM 765 C CA . VAL A 1 100 ? -10.964 -7.053 9.974 1.00 93.75 100 VAL A CA 1
ATOM 766 C C . VAL A 1 100 ? -12.378 -6.992 9.409 1.00 93.75 100 VAL A C 1
ATOM 768 O O . VAL A 1 100 ? -12.645 -6.247 8.462 1.00 93.75 100 VAL A O 1
ATOM 771 N N . ASP A 1 101 ? -13.290 -7.743 10.019 1.00 91.50 101 ASP A N 1
ATOM 772 C CA . ASP A 1 101 ? -14.704 -7.748 9.645 1.00 91.50 101 ASP A CA 1
ATOM 773 C C . ASP A 1 101 ? -15.434 -6.486 10.159 1.00 91.50 101 ASP A C 1
ATOM 775 O O . ASP A 1 101 ? -15.229 -6.052 11.301 1.00 91.50 101 ASP A O 1
ATOM 779 N N . ASP A 1 102 ? -16.336 -5.898 9.353 1.00 89.06 102 ASP A N 1
ATOM 780 C CA . ASP A 1 102 ? -17.207 -4.796 9.810 1.00 89.06 102 ASP A CA 1
ATOM 781 C C . ASP A 1 102 ? -18.383 -5.345 10.624 1.00 89.06 102 ASP A C 1
ATOM 783 O O . ASP A 1 102 ? -19.436 -5.719 10.105 1.00 89.06 102 ASP A O 1
ATOM 787 N N . ILE A 1 103 ? -18.206 -5.361 11.941 1.00 88.31 103 ILE A N 1
ATOM 788 C CA . ILE A 1 103 ? -19.222 -5.835 12.876 1.00 88.31 103 ILE A CA 1
ATOM 789 C C . ILE A 1 103 ? -20.238 -4.722 13.143 1.00 88.31 103 ILE A C 1
ATOM 791 O O . ILE A 1 103 ? -19.937 -3.709 13.790 1.00 88.31 103 ILE A O 1
ATOM 795 N N . THR A 1 104 ? -21.472 -4.934 12.682 1.00 91.44 104 THR A N 1
ATOM 796 C CA . THR A 1 104 ? -22.592 -3.985 12.805 1.00 91.44 104 THR A CA 1
ATOM 797 C C . THR A 1 104 ? -23.262 -3.984 14.179 1.00 91.44 104 THR A C 1
ATOM 799 O O . THR A 1 104 ? -23.915 -2.998 14.521 1.00 91.44 104 THR A O 1
ATOM 802 N N . GLY A 1 105 ? -23.092 -5.052 14.964 1.00 89.75 105 GLY A N 1
ATOM 803 C CA . GLY A 1 105 ? -23.749 -5.240 16.259 1.00 89.75 105 GLY A CA 1
ATOM 804 C C . GLY A 1 105 ? -23.298 -4.248 17.334 1.00 89.75 105 GLY A C 1
ATOM 805 O O . GLY A 1 105 ? -22.111 -3.936 17.457 1.00 89.75 105 GLY A O 1
ATOM 806 N N . ASN A 1 106 ? -24.248 -3.772 18.140 1.00 91.25 106 ASN A N 1
ATOM 807 C CA . ASN A 1 106 ? -24.004 -2.876 19.269 1.00 91.25 106 ASN A CA 1
ATOM 808 C C . ASN A 1 106 ? -24.686 -3.442 20.522 1.00 91.25 106 ASN A C 1
ATOM 810 O O . ASN A 1 106 ? -25.877 -3.730 20.480 1.00 91.25 106 ASN A O 1
ATOM 814 N N . SER A 1 107 ? -23.952 -3.540 21.634 1.00 89.25 107 SER A N 1
ATOM 815 C CA . SER A 1 107 ? -24.518 -3.882 22.956 1.00 89.25 107 SER A CA 1
ATOM 816 C C . SER A 1 107 ? -24.455 -2.732 23.953 1.00 89.25 107 SER A C 1
ATOM 818 O O . SER A 1 107 ? -25.119 -2.784 24.978 1.00 89.25 107 SER A O 1
ATOM 820 N N . CYS A 1 108 ? -23.662 -1.696 23.675 1.00 89.12 108 CYS A N 1
ATOM 821 C CA . CYS A 1 108 ? -23.527 -0.544 24.558 1.00 89.12 108 CYS A CA 1
ATOM 822 C C . CYS A 1 108 ? -23.350 0.755 23.749 1.00 89.12 108 CYS A C 1
ATOM 824 O O . CYS A 1 108 ? -22.910 0.699 22.595 1.00 89.12 108 CYS A O 1
ATOM 826 N N . PRO A 1 109 ? -23.642 1.935 24.325 1.00 89.44 109 PRO A N 1
ATOM 827 C CA . PRO A 1 109 ? -23.481 3.237 23.667 1.00 89.44 109 PRO A CA 1
ATOM 828 C C . PRO A 1 109 ? -22.071 3.484 23.095 1.00 89.44 109 PRO A C 1
ATOM 830 O O . PRO A 1 109 ? -21.939 4.042 22.000 1.00 89.44 109 PRO A O 1
ATOM 833 N N . ARG A 1 110 ? -21.016 2.990 23.764 1.00 91.81 110 ARG A N 1
ATOM 834 C CA . ARG A 1 110 ? -19.611 3.133 23.326 1.00 91.81 110 ARG A CA 1
ATOM 835 C C . ARG A 1 110 ? -19.251 2.308 22.086 1.00 91.81 110 ARG A C 1
ATOM 837 O O . ARG A 1 110 ? -18.263 2.602 21.419 1.00 91.81 110 ARG A O 1
ATOM 844 N N . CYS A 1 111 ? -20.058 1.309 21.714 1.00 92.88 111 CYS A N 1
ATOM 845 C CA . CYS A 1 111 ? -19.819 0.497 20.513 1.00 92.88 111 CYS A CA 1
ATOM 846 C C . CYS A 1 111 ? -19.691 1.351 19.245 1.00 92.88 111 CYS A C 1
ATOM 848 O O . CYS A 1 111 ? -18.869 1.058 18.377 1.00 92.88 111 CYS A O 1
ATOM 850 N N . SER A 1 112 ? -20.492 2.413 19.149 1.00 94.06 112 SER A N 1
ATOM 851 C CA . SER A 1 112 ? -20.505 3.321 18.000 1.00 94.06 112 SER A CA 1
ATOM 852 C C . SER A 1 112 ? -19.196 4.104 17.844 1.00 94.06 112 SER A C 1
ATOM 854 O O . SER A 1 112 ? -18.754 4.364 16.726 1.00 94.06 112 SER A O 1
ATOM 856 N N . GLU A 1 113 ? -18.555 4.461 18.954 1.00 95.31 113 GLU A N 1
ATOM 857 C CA . GLU A 1 113 ? -17.273 5.158 18.985 1.00 95.31 113 GLU A CA 1
ATOM 858 C C . GLU A 1 113 ? -16.147 4.239 18.516 1.00 95.31 113 GLU A C 1
ATOM 860 O O . GLU A 1 113 ? -15.499 4.539 17.515 1.00 95.31 113 GLU A O 1
ATOM 865 N N . HIS A 1 114 ? -16.007 3.063 19.132 1.00 95.06 114 HIS A N 1
ATOM 866 C CA . HIS A 1 114 ? -15.007 2.080 18.710 1.00 95.06 114 HIS A CA 1
ATOM 867 C C . HIS A 1 114 ? -15.187 1.658 17.248 1.00 95.06 114 HIS A C 1
ATOM 869 O O . HIS A 1 114 ? -14.210 1.447 16.536 1.00 95.06 114 HIS A O 1
ATOM 875 N N . ARG A 1 115 ? -16.430 1.562 16.756 1.00 95.62 115 ARG A N 1
ATOM 876 C CA . ARG A 1 115 ? -16.686 1.243 15.344 1.00 95.62 115 ARG A CA 1
ATOM 877 C C . ARG A 1 115 ? -16.182 2.338 14.404 1.00 95.62 115 ARG A C 1
ATOM 879 O O . ARG A 1 115 ? -15.638 2.023 13.348 1.00 95.62 115 ARG A O 1
ATOM 886 N N . ARG A 1 116 ? -16.371 3.611 14.763 1.00 96.62 116 ARG A N 1
ATOM 887 C CA . ARG A 1 116 ? -15.840 4.740 13.983 1.00 96.62 116 ARG A CA 1
ATOM 888 C C . ARG A 1 116 ? -14.316 4.724 13.969 1.00 96.62 116 ARG A C 1
ATOM 890 O O . ARG A 1 116 ? -13.740 4.900 12.901 1.00 96.62 116 ARG A O 1
ATOM 897 N N . GLU A 1 117 ? -13.691 4.444 15.108 1.00 97.12 117 GLU A N 1
ATOM 898 C CA . GLU A 1 117 ? -12.231 4.395 15.205 1.00 97.12 117 GLU A CA 1
ATOM 899 C C . GLU A 1 117 ? -11.628 3.255 14.374 1.00 97.12 117 GLU A C 1
ATOM 901 O O . GLU A 1 117 ? -10.715 3.488 13.586 1.00 97.12 117 GLU A O 1
ATOM 906 N N . VAL A 1 118 ? -12.198 2.046 14.444 1.00 96.50 118 VAL A N 1
ATOM 907 C CA . VAL A 1 118 ? -11.767 0.918 13.598 1.00 96.50 118 VAL A CA 1
ATOM 908 C C . VAL A 1 118 ? -11.869 1.273 12.111 1.00 96.50 118 VAL A C 1
ATOM 910 O O . VAL A 1 118 ? -10.930 1.029 11.360 1.00 96.50 118 VAL A O 1
ATOM 913 N N . ARG A 1 119 ? -12.966 1.909 11.677 1.00 96.19 119 ARG A N 1
ATOM 914 C CA . ARG A 1 119 ? -13.126 2.349 10.279 1.00 96.19 119 ARG A CA 1
ATOM 915 C C . ARG A 1 119 ? -12.103 3.405 9.874 1.0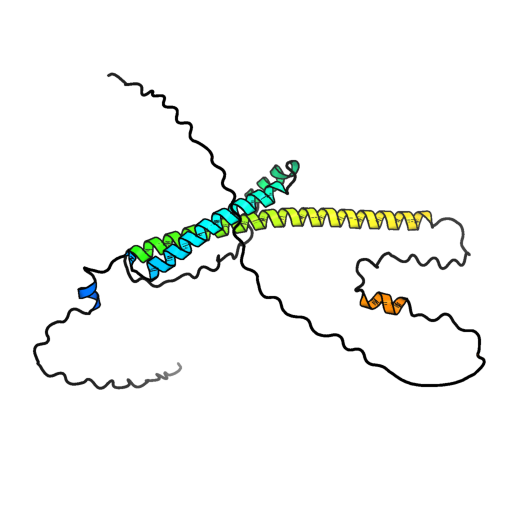0 96.19 119 ARG A C 1
ATOM 917 O O . ARG A 1 119 ? -11.570 3.328 8.771 1.00 96.19 119 ARG A O 1
ATOM 924 N N . ARG A 1 120 ? -11.820 4.371 10.752 1.00 97.69 120 ARG A N 1
ATOM 925 C CA . ARG A 1 120 ? -10.799 5.400 10.520 1.00 97.69 120 ARG A CA 1
ATOM 926 C C . ARG A 1 120 ? -9.427 4.758 10.302 1.00 97.69 120 ARG A C 1
ATOM 928 O O . ARG A 1 120 ? -8.770 5.052 9.310 1.00 97.69 120 ARG A O 1
ATOM 935 N N . LEU A 1 121 ? -9.031 3.840 11.182 1.00 97.50 121 LEU A N 1
ATOM 936 C CA . LEU A 1 121 ? -7.765 3.112 11.068 1.00 97.50 121 LEU A CA 1
ATOM 937 C C . LEU A 1 121 ? -7.716 2.215 9.821 1.00 97.50 121 LEU A C 1
ATOM 939 O O . LEU A 1 121 ? -6.680 2.112 9.174 1.00 97.50 121 LEU A O 1
ATOM 943 N N . GLN A 1 122 ? -8.832 1.592 9.441 1.00 97.06 122 GLN A N 1
ATOM 944 C CA . GLN A 1 122 ? -8.905 0.789 8.220 1.00 97.06 122 GLN A CA 1
ATOM 945 C C . GLN A 1 122 ? -8.710 1.648 6.960 1.00 97.06 122 GLN A C 1
ATOM 947 O O . GLN A 1 122 ? -7.980 1.244 6.057 1.00 97.06 122 GLN A O 1
ATOM 952 N N . GLN A 1 123 ? -9.299 2.848 6.912 1.00 97.00 123 GLN A N 1
ATOM 953 C CA . GLN A 1 123 ? -9.073 3.813 5.828 1.00 97.00 123 GLN A CA 1
ATOM 954 C C . GLN A 1 123 ? -7.615 4.287 5.778 1.00 97.00 123 GLN A C 1
ATOM 956 O O . GLN A 1 123 ? -7.036 4.391 4.699 1.00 97.00 123 GLN A O 1
ATOM 961 N N . GLU A 1 124 ? -7.004 4.532 6.937 1.00 98.00 124 GLU A N 1
ATOM 962 C CA . GLU A 1 124 ? -5.591 4.904 7.043 1.00 98.00 124 GLU A CA 1
ATOM 963 C C . GLU A 1 124 ? -4.676 3.792 6.500 1.00 98.00 124 GLU A C 1
ATOM 965 O O . GLU A 1 124 ? -3.821 4.046 5.647 1.00 98.00 124 GLU A O 1
ATOM 970 N N . ALA A 1 125 ? -4.919 2.540 6.900 1.00 98.00 125 ALA A N 1
ATOM 971 C CA . ALA A 1 125 ? -4.201 1.378 6.380 1.00 98.00 125 ALA A CA 1
ATOM 972 C C . ALA A 1 125 ? -4.387 1.208 4.859 1.00 98.00 125 ALA A C 1
ATOM 974 O O . ALA A 1 125 ? -3.419 0.952 4.146 1.00 98.00 125 ALA A O 1
ATOM 975 N N . GLN A 1 126 ? -5.602 1.412 4.338 1.00 97.62 126 GLN A N 1
ATOM 976 C CA . GLN A 1 126 ? -5.871 1.393 2.893 1.00 97.62 126 GLN A CA 1
ATOM 977 C C . GLN A 1 126 ? -5.106 2.486 2.138 1.00 97.62 126 GLN A C 1
ATOM 979 O O . GLN A 1 126 ? -4.617 2.244 1.032 1.00 97.62 126 GLN A O 1
ATOM 984 N N . GLY A 1 127 ? -4.979 3.681 2.718 1.00 97.69 127 GLY A N 1
ATOM 985 C CA . GLY A 1 127 ? -4.168 4.758 2.153 1.00 97.69 127 GLY A CA 1
ATOM 986 C C . GLY A 1 127 ? -2.702 4.346 2.020 1.00 97.69 127 GLY A C 1
ATOM 987 O O . GLY A 1 127 ? -2.120 4.462 0.940 1.00 97.69 127 GLY A O 1
ATOM 988 N N . LEU A 1 128 ? -2.125 3.788 3.088 1.00 98.12 128 LEU A N 1
ATOM 989 C CA . LEU A 1 128 ? -0.739 3.312 3.088 1.00 98.12 128 LEU A CA 1
ATOM 990 C C . LEU A 1 128 ? -0.509 2.158 2.104 1.00 98.12 128 LEU A C 1
ATOM 992 O O . LEU A 1 128 ? 0.457 2.194 1.344 1.00 98.12 128 LEU A O 1
ATOM 996 N N . ASP A 1 129 ? -1.412 1.181 2.040 1.00 98.25 129 ASP A N 1
ATOM 997 C CA . ASP A 1 129 ? -1.332 0.098 1.052 1.00 98.25 129 ASP A CA 1
ATOM 998 C C . ASP A 1 129 ? -1.412 0.633 -0.392 1.00 98.25 129 ASP A C 1
ATOM 1000 O O . ASP A 1 129 ? -0.618 0.247 -1.254 1.00 98.25 129 ASP A O 1
ATOM 1004 N N . SER A 1 130 ? -2.296 1.602 -0.656 1.00 98.00 130 SER A N 1
ATOM 1005 C CA . SER A 1 130 ? -2.378 2.268 -1.966 1.00 98.00 130 SER A CA 1
ATOM 1006 C C . SER A 1 130 ? -1.055 2.958 -2.330 1.00 98.00 130 SER A C 1
ATOM 1008 O O . SER A 1 130 ? -0.604 2.893 -3.477 1.00 98.00 130 SER A O 1
ATOM 1010 N N . HIS A 1 131 ? -0.388 3.570 -1.348 1.00 97.69 131 HIS A N 1
ATOM 1011 C CA . HIS A 1 131 ? 0.940 4.163 -1.509 1.00 97.69 131 HIS A CA 1
ATOM 1012 C C . HIS A 1 131 ? 2.045 3.129 -1.766 1.00 97.69 131 HIS A C 1
ATOM 1014 O O . HIS A 1 131 ? 2.917 3.390 -2.604 1.00 97.69 131 HIS A O 1
ATOM 1020 N N . CYS A 1 132 ? 2.021 1.971 -1.096 1.00 97.94 132 CYS A N 1
ATOM 1021 C CA . CYS A 1 132 ? 2.921 0.852 -1.395 1.00 97.94 132 CYS A CA 1
ATOM 1022 C C . CYS A 1 132 ? 2.741 0.395 -2.846 1.00 97.94 132 CYS A C 1
ATOM 1024 O O . CYS A 1 132 ? 3.703 0.335 -3.614 1.00 97.94 132 CYS A O 1
ATOM 1026 N N . LYS A 1 133 ? 1.495 0.154 -3.266 1.00 97.75 133 LYS A N 1
ATOM 1027 C CA . LYS A 1 133 ? 1.174 -0.265 -4.637 1.00 97.75 133 LYS A CA 1
ATOM 1028 C C . LYS A 1 133 ? 1.616 0.749 -5.682 1.00 97.75 133 LYS A C 1
ATOM 1030 O O . LYS A 1 133 ? 2.170 0.352 -6.704 1.00 97.75 133 LYS A O 1
ATOM 1035 N N . ALA A 1 134 ? 1.418 2.042 -5.433 1.00 97.25 134 ALA A N 1
ATOM 1036 C CA . ALA A 1 134 ? 1.863 3.090 -6.348 1.00 97.25 134 ALA A CA 1
ATOM 1037 C C . ALA A 1 134 ? 3.390 3.062 -6.554 1.00 97.25 134 ALA A C 1
ATOM 1039 O O . ALA A 1 134 ? 3.861 3.157 -7.690 1.00 97.25 134 ALA A O 1
ATOM 1040 N N . ARG A 1 135 ? 4.167 2.859 -5.480 1.00 97.25 135 ARG A N 1
ATOM 1041 C CA . ARG A 1 135 ? 5.632 2.706 -5.552 1.00 97.25 135 ARG A CA 1
ATOM 1042 C C . ARG A 1 135 ? 6.036 1.419 -6.278 1.00 97.25 135 ARG A C 1
ATOM 1044 O O . ARG A 1 135 ? 6.911 1.450 -7.140 1.00 97.25 135 ARG A O 1
ATOM 1051 N N . ILE A 1 136 ? 5.356 0.302 -6.028 1.00 97.25 136 ILE A N 1
ATOM 1052 C CA . ILE A 1 136 ? 5.590 -0.956 -6.758 1.00 97.25 136 ILE A CA 1
ATOM 1053 C C . ILE A 1 136 ? 5.306 -0.787 -8.260 1.00 97.25 136 ILE A C 1
ATOM 1055 O O . ILE A 1 136 ? 6.104 -1.216 -9.095 1.00 97.25 136 ILE A O 1
ATOM 1059 N N . GLU A 1 137 ? 4.210 -0.126 -8.637 1.00 96.69 137 GLU A N 1
ATOM 1060 C CA . GLU A 1 137 ? 3.899 0.171 -10.042 1.00 96.69 137 GLU A CA 1
ATOM 1061 C C . GLU A 1 137 ? 4.933 1.098 -10.687 1.00 96.69 137 GLU A C 1
ATOM 1063 O O . GLU A 1 137 ? 5.298 0.918 -11.856 1.00 96.69 137 GLU A O 1
ATOM 1068 N N . PHE A 1 138 ? 5.468 2.052 -9.920 1.00 96.62 138 PHE A N 1
ATOM 1069 C CA . PHE A 1 138 ? 6.592 2.868 -10.361 1.00 96.62 138 PHE A CA 1
ATOM 1070 C C . PHE A 1 138 ? 7.787 1.985 -10.747 1.00 96.62 138 PHE A C 1
ATOM 1072 O O . PHE A 1 138 ? 8.245 2.070 -11.891 1.00 96.62 138 PHE A O 1
ATOM 1079 N N . HIS A 1 139 ? 8.212 1.061 -9.876 1.00 96.38 139 HIS A N 1
ATOM 1080 C CA . HIS A 1 139 ? 9.268 0.090 -10.192 1.00 96.38 139 HIS A CA 1
ATOM 1081 C C . HIS A 1 139 ? 8.946 -0.764 -11.419 1.00 96.38 139 HIS A C 1
ATOM 1083 O O . HIS A 1 139 ? 9.780 -0.895 -12.317 1.00 96.38 139 HIS A O 1
ATOM 1089 N N . ARG A 1 140 ? 7.724 -1.305 -11.510 1.00 96.94 140 ARG A N 1
ATOM 1090 C CA . ARG A 1 140 ? 7.285 -2.132 -12.648 1.00 96.94 140 ARG A CA 1
ATOM 1091 C C . ARG A 1 140 ? 7.388 -1.391 -13.974 1.00 96.94 140 ARG A C 1
ATOM 1093 O O . ARG A 1 140 ? 7.699 -1.992 -15.001 1.00 96.94 140 ARG A O 1
ATOM 1100 N N . ARG A 1 141 ? 7.129 -0.083 -13.998 1.00 95.62 141 ARG A N 1
ATOM 1101 C CA . ARG A 1 141 ? 7.290 0.716 -15.220 1.00 95.62 141 ARG A CA 1
ATOM 1102 C C . ARG A 1 141 ? 8.757 0.871 -15.621 1.00 95.62 141 ARG A C 1
ATOM 1104 O O . ARG A 1 141 ? 9.056 0.774 -16.809 1.00 95.62 141 ARG A O 1
ATOM 1111 N N . PHE A 1 142 ? 9.662 1.079 -14.666 1.00 93.81 142 PHE A N 1
ATOM 1112 C CA . PHE A 1 142 ? 11.098 1.123 -14.960 1.00 93.81 142 PHE A CA 1
ATOM 1113 C C . PHE A 1 142 ? 11.618 -0.222 -15.460 1.00 93.81 142 PHE A C 1
ATOM 1115 O O . PHE A 1 142 ? 12.328 -0.249 -16.462 1.00 93.81 142 PHE A O 1
ATOM 1122 N N . ALA A 1 143 ? 11.202 -1.323 -14.832 1.00 95.12 143 ALA A N 1
ATOM 1123 C CA . ALA A 1 143 ? 11.547 -2.670 -15.277 1.00 95.12 143 ALA A CA 1
ATOM 1124 C C . ALA A 1 143 ? 11.118 -2.908 -16.735 1.00 95.12 143 ALA A C 1
ATOM 1126 O O . ALA A 1 143 ? 11.952 -3.263 -17.564 1.00 95.12 143 ALA A O 1
ATOM 1127 N N . ARG A 1 144 ? 9.863 -2.583 -17.081 1.00 97.12 144 ARG A N 1
ATOM 1128 C CA . ARG A 1 144 ? 9.353 -2.673 -18.463 1.00 97.12 144 ARG A CA 1
ATOM 1129 C C . ARG A 1 144 ? 10.138 -1.804 -19.452 1.00 97.12 144 ARG A C 1
ATOM 1131 O O . ARG A 1 144 ? 10.382 -2.218 -20.580 1.00 97.12 144 ARG A O 1
ATOM 1138 N N . LYS A 1 145 ? 10.557 -0.599 -19.046 1.00 96.12 145 LYS A N 1
ATOM 1139 C CA . LYS A 1 145 ? 11.377 0.284 -19.895 1.00 96.12 145 LYS A CA 1
ATOM 1140 C C . LYS A 1 145 ? 12.763 -0.312 -20.156 1.00 96.12 145 LYS A C 1
ATOM 1142 O O . LYS A 1 145 ? 13.238 -0.259 -21.285 1.00 96.12 145 LYS A O 1
ATOM 1147 N N . ILE A 1 146 ? 13.404 -0.865 -19.128 1.00 94.94 146 ILE A N 1
ATOM 1148 C CA . ILE A 1 146 ? 14.710 -1.525 -19.258 1.00 94.94 146 ILE A CA 1
ATOM 1149 C C . ILE A 1 146 ? 14.591 -2.748 -20.166 1.00 94.94 146 ILE A C 1
ATOM 1151 O O . ILE A 1 146 ? 15.395 -2.909 -21.077 1.00 94.94 146 ILE A O 1
ATOM 1155 N N . GLU A 1 147 ? 13.566 -3.572 -19.963 1.00 95.94 147 GLU A N 1
ATOM 1156 C CA . GLU A 1 147 ? 13.289 -4.737 -20.802 1.00 95.94 147 GLU A CA 1
ATOM 1157 C C . GLU A 1 147 ? 13.133 -4.354 -22.281 1.00 95.94 147 GLU A C 1
ATOM 1159 O O . GLU A 1 147 ? 13.792 -4.946 -23.135 1.00 95.94 147 GLU A O 1
ATOM 1164 N N . ALA A 1 148 ? 12.352 -3.313 -22.587 1.00 96.81 148 ALA A N 1
ATOM 1165 C CA . ALA A 1 148 ? 12.195 -2.816 -23.954 1.00 96.81 148 ALA A CA 1
ATOM 1166 C C . ALA A 1 148 ? 13.538 -2.405 -24.589 1.00 96.81 148 ALA A C 1
ATOM 1168 O O . ALA A 1 148 ? 13.818 -2.777 -25.728 1.00 96.81 148 ALA A O 1
ATOM 1169 N N . LEU A 1 149 ? 14.402 -1.710 -23.838 1.00 96.69 149 LEU A N 1
ATOM 1170 C CA . LEU A 1 149 ? 15.740 -1.321 -24.305 1.00 96.69 149 LEU A CA 1
ATOM 1171 C C . LEU A 1 149 ? 16.655 -2.534 -24.534 1.00 96.69 149 LEU A C 1
ATOM 1173 O O . LEU A 1 149 ? 17.436 -2.557 -25.485 1.00 96.69 149 LEU A O 1
ATOM 1177 N N . LEU A 1 150 ? 16.565 -3.561 -23.686 1.00 96.12 150 LEU A N 1
ATOM 1178 C CA . LEU A 1 150 ? 17.329 -4.801 -23.854 1.00 96.12 150 LEU A CA 1
ATOM 1179 C C . LEU A 1 150 ? 16.870 -5.590 -25.089 1.00 96.12 150 LEU A C 1
ATOM 1181 O O . LEU A 1 150 ? 17.706 -6.154 -25.799 1.00 96.12 150 LEU A O 1
ATOM 1185 N N . ILE A 1 151 ? 15.563 -5.607 -25.366 1.00 93.12 151 ILE A N 1
ATOM 1186 C CA . ILE A 1 151 ? 14.997 -6.204 -26.582 1.00 93.12 151 ILE A CA 1
ATOM 1187 C C . ILE A 1 151 ? 15.497 -5.453 -27.819 1.00 93.12 151 ILE A C 1
ATOM 1189 O O . ILE A 1 151 ? 15.996 -6.084 -28.751 1.00 93.12 151 ILE A O 1
ATOM 1193 N N . GLU A 1 152 ? 15.421 -4.121 -27.821 1.00 95.44 152 GLU A N 1
ATOM 1194 C CA . GLU A 1 152 ? 15.893 -3.286 -28.932 1.00 95.44 152 GLU A CA 1
ATOM 1195 C C . GLU A 1 152 ? 17.392 -3.484 -29.198 1.00 95.44 152 GLU A C 1
ATOM 1197 O O . GLU A 1 152 ? 17.794 -3.716 -30.341 1.00 95.44 152 GLU A O 1
ATOM 1202 N N . LYS A 1 153 ? 18.220 -3.497 -28.143 1.00 96.38 153 LYS A N 1
ATOM 1203 C CA . LYS A 1 153 ? 19.655 -3.806 -28.246 1.00 96.38 153 LYS A CA 1
ATOM 1204 C C . LYS A 1 153 ? 19.883 -5.145 -28.946 1.00 96.38 153 LYS A C 1
ATOM 1206 O O . LYS A 1 153 ? 20.652 -5.206 -29.903 1.00 96.38 153 LYS A O 1
ATOM 1211 N N . ARG A 1 154 ? 19.180 -6.201 -28.520 1.00 94.50 154 ARG A N 1
ATOM 1212 C CA . ARG A 1 154 ? 19.292 -7.538 -29.125 1.00 94.50 154 ARG A CA 1
ATOM 1213 C C . ARG A 1 154 ? 18.880 -7.534 -30.602 1.00 94.50 154 ARG A C 1
ATOM 1215 O O . ARG A 1 154 ? 19.508 -8.212 -31.410 1.00 94.50 154 ARG A O 1
ATOM 1222 N N . GLN A 1 155 ? 17.854 -6.767 -30.974 1.00 94.06 155 GLN A N 1
ATOM 1223 C CA . GLN A 1 155 ? 17.431 -6.620 -32.372 1.00 94.06 155 GLN A CA 1
ATOM 1224 C C . GLN A 1 155 ? 18.471 -5.881 -33.226 1.00 94.06 155 GLN A C 1
ATOM 1226 O O . GLN A 1 155 ? 18.666 -6.227 -34.391 1.00 94.06 155 GLN A O 1
ATOM 1231 N N . ILE A 1 156 ? 19.135 -4.856 -32.685 1.00 92.94 156 ILE A N 1
ATOM 1232 C CA . ILE A 1 156 ? 20.227 -4.153 -33.376 1.00 92.94 156 ILE A CA 1
ATOM 1233 C C . ILE A 1 156 ? 21.419 -5.092 -33.570 1.00 92.94 156 ILE A C 1
ATOM 1235 O O . ILE A 1 156 ? 21.920 -5.202 -34.685 1.00 92.94 156 ILE A O 1
ATOM 1239 N N . GLU A 1 157 ? 21.828 -5.812 -32.526 1.00 90.75 157 GLU A N 1
ATOM 1240 C CA . GLU A 1 157 ? 22.922 -6.786 -32.603 1.00 90.75 157 GLU A CA 1
ATOM 1241 C C . GLU A 1 157 ? 22.634 -7.859 -33.655 1.00 90.75 157 GLU A C 1
ATOM 1243 O O . GLU A 1 157 ? 23.463 -8.091 -34.532 1.00 90.75 157 GLU A O 1
ATOM 1248 N N . ALA A 1 158 ? 21.434 -8.448 -33.641 1.00 86.25 158 ALA A N 1
ATOM 1249 C CA . ALA A 1 158 ? 21.027 -9.432 -34.641 1.00 86.25 158 ALA A CA 1
ATOM 1250 C C . ALA A 1 158 ? 21.113 -8.880 -36.076 1.00 86.25 158 ALA A C 1
ATOM 1252 O O . ALA A 1 158 ? 21.615 -9.568 -36.963 1.00 86.25 158 ALA A O 1
ATOM 1253 N N . ARG A 1 159 ? 20.683 -7.628 -36.299 1.00 87.94 159 ARG A N 1
ATOM 1254 C CA . ARG A 1 159 ? 20.805 -6.958 -37.604 1.00 87.94 159 ARG A CA 1
ATOM 1255 C C . ARG A 1 159 ? 22.262 -6.735 -38.003 1.00 87.94 159 ARG A C 1
ATOM 1257 O O . ARG A 1 159 ? 22.605 -6.986 -39.150 1.00 87.94 159 ARG A O 1
ATOM 1264 N N . LEU A 1 160 ? 23.124 -6.304 -37.082 1.00 86.25 160 LEU A N 1
ATOM 1265 C CA . LEU A 1 160 ? 24.549 -6.099 -37.362 1.00 86.25 160 LEU A CA 1
ATOM 1266 C C . LEU A 1 160 ? 25.256 -7.411 -37.719 1.00 86.25 160 LEU A C 1
ATOM 1268 O O . LEU A 1 160 ? 26.022 -7.436 -38.676 1.00 86.25 160 LEU A O 1
ATOM 1272 N N . PHE A 1 161 ? 24.961 -8.507 -37.013 1.00 83.25 161 PHE A N 1
ATOM 1273 C CA . PHE A 1 161 ? 25.503 -9.828 -37.348 1.00 83.25 161 PHE A CA 1
ATOM 1274 C C . PHE A 1 161 ? 25.041 -10.320 -38.725 1.00 83.25 161 PHE A C 1
ATOM 1276 O O . PHE A 1 161 ? 25.844 -10.864 -39.478 1.00 83.25 161 PHE A O 1
ATOM 1283 N N . GLN A 1 162 ? 23.771 -10.103 -39.078 1.00 81.81 162 GLN A N 1
ATOM 1284 C CA . GLN A 1 162 ? 23.250 -10.459 -40.401 1.00 81.81 162 GLN A CA 1
ATOM 1285 C C . GLN A 1 162 ? 23.892 -9.618 -41.512 1.00 81.81 162 GLN A C 1
ATOM 1287 O O . GLN A 1 162 ? 24.316 -10.171 -42.522 1.00 81.81 162 GLN A O 1
ATOM 1292 N N . SER A 1 163 ? 24.025 -8.304 -41.309 1.00 78.00 163 SER A N 1
ATOM 1293 C CA . SER A 1 163 ? 24.649 -7.400 -42.282 1.00 78.00 163 SER A CA 1
ATOM 1294 C C . SER A 1 163 ? 26.147 -7.662 -42.465 1.00 78.00 163 SER A C 1
ATOM 1296 O O . SER A 1 163 ? 26.644 -7.578 -43.583 1.00 78.00 163 SER A O 1
ATOM 1298 N N . ASN A 1 164 ? 26.874 -8.008 -41.397 1.00 71.62 164 ASN A N 1
ATOM 1299 C CA . ASN A 1 164 ? 28.317 -8.268 -41.460 1.00 71.62 164 ASN A CA 1
ATOM 1300 C C . ASN A 1 164 ? 28.658 -9.632 -42.094 1.00 71.62 164 ASN A C 1
ATOM 1302 O O . ASN A 1 164 ? 29.761 -9.816 -42.595 1.00 71.62 164 ASN A O 1
ATOM 1306 N N . ASN A 1 165 ? 27.703 -10.567 -42.122 1.00 65.00 165 ASN A N 1
ATOM 1307 C CA . ASN A 1 165 ? 27.829 -11.853 -42.818 1.00 65.00 165 ASN A CA 1
ATOM 1308 C C . ASN A 1 165 ? 27.318 -11.807 -44.275 1.00 65.00 165 ASN A C 1
ATOM 1310 O O . ASN A 1 165 ? 27.303 -12.831 -44.952 1.00 65.00 165 ASN A O 1
ATOM 1314 N N . GLY A 1 166 ? 26.878 -10.637 -44.754 1.00 61.28 166 GLY A N 1
ATOM 1315 C CA . GLY A 1 166 ? 26.175 -10.453 -46.026 1.00 61.28 166 GLY A CA 1
ATOM 1316 C C . GLY A 1 166 ? 27.010 -9.898 -47.182 1.00 61.28 166 GLY A C 1
ATOM 1317 O O . GLY A 1 166 ? 26.441 -9.281 -48.078 1.00 61.28 166 GLY A O 1
ATOM 1318 N N . SER A 1 167 ? 28.332 -10.075 -47.190 1.00 55.56 167 SER A N 1
ATOM 1319 C CA . SER A 1 167 ? 29.148 -9.742 -48.363 1.00 55.56 167 SER A CA 1
ATOM 1320 C C . SER A 1 167 ? 30.385 -10.622 -48.442 1.00 55.56 167 SER A C 1
ATOM 1322 O O . SER A 1 167 ? 31.435 -10.248 -47.930 1.00 55.56 167 SER A O 1
ATOM 1324 N N . LEU A 1 168 ? 30.243 -11.772 -49.097 1.00 51.25 168 LEU A N 1
ATOM 1325 C CA . LEU A 1 168 ? 31.207 -12.312 -50.059 1.00 51.25 168 LEU A CA 1
ATOM 1326 C C . LEU A 1 168 ? 30.532 -13.500 -50.753 1.00 51.25 168 LEU A C 1
ATOM 1328 O O . LEU A 1 168 ? 30.420 -14.577 -50.183 1.00 51.25 168 LEU A O 1
ATOM 1332 N N . ASP A 1 169 ? 30.030 -13.207 -51.949 1.00 50.94 169 ASP A N 1
ATOM 1333 C CA . ASP A 1 169 ? 29.762 -14.091 -53.080 1.00 50.94 169 ASP A CA 1
ATOM 1334 C C . ASP A 1 169 ? 28.984 -15.396 -52.865 1.00 50.94 169 ASP A C 1
ATOM 1336 O O . ASP A 1 169 ? 29.314 -16.291 -52.090 1.00 50.94 169 ASP A O 1
ATOM 1340 N N . GLY A 1 170 ? 27.918 -15.509 -53.661 1.00 54.81 170 GLY A N 1
ATOM 1341 C CA . GLY A 1 170 ? 27.120 -16.714 -53.777 1.00 54.81 170 GLY A CA 1
ATOM 1342 C C . GLY A 1 170 ? 27.979 -17.950 -54.037 1.00 54.81 170 GLY A C 1
ATOM 1343 O O . GLY A 1 170 ? 28.976 -17.901 -54.753 1.00 54.81 170 GLY A O 1
ATOM 1344 N N . ASN A 1 171 ? 27.490 -19.072 -53.508 1.00 54.50 171 ASN A N 1
ATOM 1345 C CA . ASN A 1 171 ? 27.975 -20.435 -53.726 1.00 54.50 171 ASN A CA 1
ATOM 1346 C C . ASN A 1 171 ? 28.932 -21.018 -52.668 1.00 54.50 171 ASN A C 1
ATOM 1348 O O . ASN A 1 171 ? 29.893 -21.705 -53.007 1.00 54.50 171 ASN A O 1
ATOM 1352 N N . ALA A 1 172 ? 28.609 -20.861 -51.381 1.00 47.03 172 ALA A N 1
ATOM 1353 C CA . ALA A 1 172 ? 29.138 -21.740 -50.339 1.00 47.03 172 ALA A CA 1
ATOM 1354 C C . ALA A 1 172 ? 28.001 -22.364 -49.519 1.00 47.03 172 ALA A C 1
ATOM 1356 O O . ALA A 1 172 ? 27.350 -21.713 -48.702 1.00 47.03 172 ALA A O 1
ATOM 1357 N N . LEU A 1 173 ? 27.793 -23.662 -49.757 1.00 50.16 173 LEU A N 1
ATOM 1358 C CA . LEU A 1 173 ? 27.231 -24.603 -48.797 1.00 50.16 173 LEU A CA 1
ATOM 1359 C C . LEU A 1 173 ? 27.910 -24.403 -47.437 1.00 50.16 173 LEU A C 1
ATOM 1361 O O . LEU A 1 173 ? 29.075 -24.745 -47.255 1.00 50.16 173 LEU A O 1
ATOM 1365 N N . GLY A 1 174 ? 27.174 -23.861 -46.481 1.00 47.25 174 GLY A N 1
ATOM 1366 C CA . GLY A 1 174 ? 27.618 -23.714 -45.108 1.00 47.25 174 GLY A CA 1
ATOM 1367 C C . GLY A 1 174 ? 26.385 -23.575 -44.248 1.00 47.25 174 GLY A C 1
ATOM 1368 O O . GLY A 1 174 ? 25.876 -22.475 -44.070 1.00 47.25 174 GLY A O 1
ATOM 1369 N N . ASP A 1 175 ? 25.888 -24.715 -43.783 1.00 52.06 175 ASP A N 1
ATOM 1370 C CA . ASP A 1 175 ? 24.715 -24.915 -42.932 1.00 52.06 175 ASP A CA 1
ATOM 1371 C C . ASP A 1 175 ? 24.936 -24.313 -41.526 1.00 52.06 175 ASP A C 1
ATOM 1373 O O . ASP A 1 175 ? 24.878 -24.972 -40.492 1.00 52.06 175 ASP A O 1
ATOM 1377 N N . GLY A 1 176 ? 25.267 -23.023 -41.479 1.00 51.19 176 GLY A N 1
ATOM 1378 C CA . GLY A 1 176 ? 25.416 -22.221 -40.278 1.00 51.19 176 GLY A CA 1
ATOM 1379 C C . GLY A 1 176 ? 24.049 -21.765 -39.806 1.00 51.19 176 GLY A C 1
ATOM 1380 O O . GLY A 1 176 ? 23.756 -20.570 -39.798 1.00 51.19 176 GLY A O 1
ATOM 1381 N N . ARG A 1 177 ? 23.192 -22.728 -39.445 1.00 52.78 177 ARG A N 1
ATOM 1382 C CA . ARG A 1 177 ? 21.938 -22.484 -38.730 1.00 52.78 177 ARG A CA 1
ATOM 1383 C C . ARG A 1 177 ? 22.284 -21.657 -37.494 1.00 52.78 177 ARG A C 1
ATOM 1385 O O . ARG A 1 177 ? 22.769 -22.190 -36.495 1.00 52.78 177 ARG A O 1
ATOM 1392 N N . PHE A 1 178 ? 22.056 -20.345 -37.566 1.00 49.72 178 PHE A N 1
ATOM 1393 C CA . PHE A 1 178 ? 22.086 -19.476 -36.402 1.00 49.72 178 PHE A CA 1
ATOM 1394 C C . PHE A 1 178 ? 21.031 -20.010 -35.443 1.00 49.72 178 PHE A C 1
ATOM 1396 O O . PHE A 1 178 ? 19.836 -19.751 -35.580 1.00 49.72 178 PHE A O 1
ATOM 1403 N N . SER A 1 179 ? 21.488 -20.820 -34.493 1.00 48.56 179 SER A N 1
ATOM 1404 C CA . SER A 1 179 ? 20.701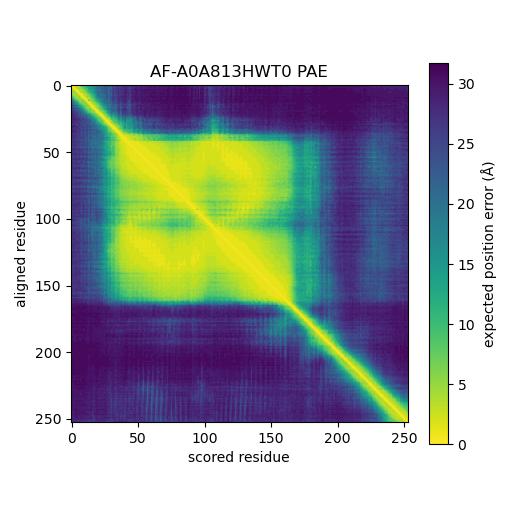 -21.216 -33.346 1.00 48.56 179 SER A CA 1
ATOM 1405 C C . SER A 1 179 ? 20.511 -19.935 -32.560 1.00 48.56 179 SER A C 1
ATOM 1407 O O . SER A 1 179 ? 21.375 -19.539 -31.779 1.00 48.56 179 SER A O 1
ATOM 1409 N N . ALA A 1 180 ? 19.409 -19.233 -32.830 1.00 50.84 180 ALA A N 1
ATOM 1410 C CA . ALA A 1 180 ? 18.900 -18.249 -31.903 1.00 50.84 180 ALA A CA 1
ATOM 1411 C C . ALA A 1 180 ? 19.010 -18.882 -30.514 1.00 50.84 180 ALA A C 1
ATOM 1413 O O . ALA A 1 180 ? 18.624 -20.038 -30.324 1.00 50.84 180 ALA A O 1
ATOM 1414 N N . ILE A 1 181 ? 19.576 -18.161 -29.550 1.00 54.19 181 ILE A N 1
ATOM 1415 C CA . ILE A 1 181 ? 19.518 -18.567 -28.148 1.00 54.19 181 ILE A CA 1
ATOM 1416 C C . ILE A 1 181 ? 18.057 -18.356 -27.706 1.00 54.19 181 ILE A C 1
ATOM 1418 O O . ILE A 1 181 ? 17.730 -17.472 -26.926 1.00 54.19 181 ILE A O 1
ATOM 1422 N N . THR A 1 182 ? 17.142 -19.143 -28.269 1.00 51.75 182 THR A N 1
ATOM 1423 C CA . THR A 1 182 ? 15.761 -19.344 -27.828 1.00 51.75 182 THR A CA 1
ATOM 1424 C C . THR A 1 182 ? 15.717 -20.224 -26.579 1.00 51.75 182 THR A C 1
ATOM 1426 O O . THR A 1 182 ? 14.661 -20.380 -25.977 1.00 51.75 182 THR A O 1
ATOM 1429 N N . ARG A 1 183 ? 16.870 -20.742 -26.125 1.00 49.03 183 ARG A N 1
ATOM 1430 C CA . ARG A 1 183 ? 17.019 -21.594 -24.935 1.00 49.03 183 ARG A CA 1
ATOM 1431 C C . ARG A 1 183 ? 16.711 -20.932 -23.591 1.00 49.03 183 ARG A C 1
ATOM 1433 O O . ARG A 1 183 ? 16.687 -21.642 -22.601 1.00 49.03 183 ARG A O 1
ATOM 1440 N N . VAL A 1 184 ? 16.471 -19.622 -23.522 1.00 53.84 184 VAL A N 1
ATOM 1441 C CA . VAL A 1 184 ? 16.116 -18.985 -22.235 1.00 53.84 184 VAL A CA 1
ATOM 1442 C C . VAL A 1 184 ? 14.612 -19.098 -21.930 1.00 53.84 184 VAL A C 1
ATOM 1444 O O . VAL A 1 184 ? 14.228 -18.970 -20.777 1.00 53.84 184 VAL A O 1
ATOM 1447 N N . ASN A 1 185 ? 13.769 -19.402 -22.929 1.00 50.59 185 ASN A N 1
ATOM 1448 C CA . ASN A 1 185 ? 12.310 -19.529 -22.760 1.00 50.59 185 ASN A CA 1
ATOM 1449 C C . ASN A 1 185 ? 11.747 -20.905 -23.162 1.00 50.59 185 ASN A C 1
ATOM 1451 O O . ASN A 1 185 ? 10.529 -21.052 -23.258 1.00 50.59 185 ASN A O 1
ATOM 1455 N N . LEU A 1 186 ? 12.593 -21.903 -23.432 1.00 51.50 186 LEU A N 1
ATOM 1456 C CA . LEU A 1 186 ? 12.112 -23.263 -23.687 1.00 51.50 186 LEU A CA 1
ATOM 1457 C C . LEU A 1 186 ? 11.873 -23.963 -22.340 1.00 51.50 186 LEU A C 1
ATOM 1459 O O . LEU A 1 186 ? 12.800 -23.997 -21.532 1.00 51.50 186 LEU A O 1
ATOM 1463 N N . PRO A 1 187 ? 10.669 -24.499 -22.074 1.00 54.09 187 PRO A N 1
ATOM 1464 C CA . PRO A 1 187 ? 10.462 -25.382 -20.933 1.00 54.09 187 PRO A CA 1
ATOM 1465 C C . PRO A 1 187 ? 11.397 -26.596 -21.063 1.00 54.09 187 PRO A C 1
ATOM 1467 O O . PRO A 1 187 ? 11.587 -27.113 -22.166 1.00 54.09 187 PRO A O 1
ATOM 1470 N N . ASP A 1 188 ? 11.994 -27.035 -19.951 1.00 54.03 188 ASP A N 1
ATOM 1471 C CA . ASP A 1 188 ? 13.066 -28.051 -19.924 1.00 54.03 188 ASP A CA 1
ATOM 1472 C C . ASP A 1 188 ? 12.714 -29.361 -20.664 1.00 54.03 188 ASP A C 1
ATOM 1474 O O . ASP A 1 188 ? 13.593 -30.046 -21.192 1.00 54.03 188 ASP A O 1
ATOM 1478 N N . GLU A 1 189 ? 11.424 -29.667 -20.786 1.00 60.41 189 GLU A N 1
ATOM 1479 C CA . GLU A 1 189 ? 10.873 -30.844 -21.466 1.00 60.41 189 GLU A CA 1
ATOM 1480 C C . GLU A 1 189 ? 11.264 -30.946 -22.963 1.00 60.41 189 GLU A C 1
ATOM 1482 O O . GLU A 1 189 ? 11.405 -32.047 -23.501 1.00 60.41 189 GLU A O 1
ATOM 1487 N N . ASP A 1 190 ? 11.498 -29.821 -23.654 1.00 52.16 190 ASP A N 1
ATOM 1488 C CA . ASP A 1 190 ? 11.772 -29.804 -25.105 1.00 52.16 190 ASP A CA 1
ATOM 1489 C C . ASP A 1 190 ? 13.268 -29.928 -25.463 1.00 52.16 190 ASP A C 1
ATOM 1491 O O . ASP A 1 190 ? 13.636 -30.198 -26.617 1.00 52.16 190 ASP A O 1
ATOM 1495 N N . VAL A 1 191 ? 14.162 -29.790 -24.477 1.00 55.81 191 VAL A N 1
ATOM 1496 C CA . VAL A 1 191 ? 15.617 -29.925 -24.681 1.00 55.81 191 VAL A CA 1
ATOM 1497 C C . VAL A 1 191 ? 16.003 -31.390 -24.919 1.00 55.81 191 VAL A C 1
ATOM 1499 O O . VAL A 1 191 ? 16.893 -31.673 -25.725 1.00 55.81 191 VAL A O 1
ATOM 1502 N N . VAL A 1 192 ? 15.283 -32.330 -24.302 1.00 57.00 192 VAL A N 1
ATOM 1503 C CA . VAL A 1 192 ? 15.538 -33.777 -24.413 1.00 57.00 192 VAL A CA 1
ATOM 1504 C C . VAL A 1 192 ? 15.138 -34.329 -25.791 1.00 57.00 192 VAL A C 1
ATOM 1506 O O . VAL A 1 192 ? 15.799 -35.218 -26.333 1.00 57.00 192 VAL A O 1
ATOM 1509 N N . ARG A 1 193 ? 14.105 -33.760 -26.425 1.00 53.88 193 ARG A N 1
ATOM 1510 C CA . ARG A 1 193 ? 13.646 -34.186 -27.763 1.00 53.88 193 ARG A CA 1
ATOM 1511 C C . ARG A 1 193 ? 14.533 -33.693 -28.902 1.00 53.88 193 ARG A C 1
ATOM 1513 O O . ARG A 1 193 ? 14.644 -34.355 -29.927 1.00 53.88 193 ARG A O 1
ATOM 1520 N N . SER A 1 194 ? 15.207 -32.561 -28.723 1.00 52.69 194 SER A N 1
ATOM 1521 C CA . SER A 1 194 ? 16.088 -32.005 -29.760 1.00 52.69 194 SER A CA 1
ATOM 1522 C C . SER A 1 194 ? 17.472 -32.670 -29.798 1.00 52.69 194 SER A C 1
ATOM 1524 O O . SER A 1 194 ? 18.168 -32.578 -30.805 1.00 52.69 194 SER A O 1
ATOM 1526 N N . ALA A 1 195 ? 17.871 -33.359 -28.723 1.00 52.69 195 ALA A N 1
ATOM 1527 C CA . ALA A 1 195 ? 19.116 -34.128 -28.650 1.00 52.69 195 ALA A CA 1
ATOM 1528 C C . ALA A 1 195 ? 18.986 -35.569 -29.191 1.00 52.69 195 ALA A C 1
ATOM 1530 O O . ALA A 1 195 ? 19.969 -36.303 -29.218 1.00 52.69 195 ALA A O 1
ATOM 1531 N N . SER A 1 196 ? 17.790 -35.979 -29.625 1.00 47.88 196 SER A N 1
ATOM 1532 C CA . SER A 1 196 ? 17.474 -37.347 -30.060 1.00 47.88 196 SER A CA 1
ATOM 1533 C C . SER A 1 196 ? 17.118 -37.437 -31.551 1.00 47.88 196 SER A C 1
ATOM 1535 O O . SER A 1 196 ? 16.231 -38.188 -31.945 1.00 47.88 196 SER A O 1
ATOM 1537 N N . LEU A 1 197 ? 17.841 -36.707 -32.408 1.00 48.44 197 LEU A N 1
ATOM 1538 C CA . LEU A 1 197 ? 17.927 -37.066 -33.827 1.00 48.44 197 LEU A CA 1
ATOM 1539 C C . LEU A 1 197 ? 19.113 -38.026 -34.019 1.00 48.44 197 LEU A C 1
ATOM 1541 O O . LEU A 1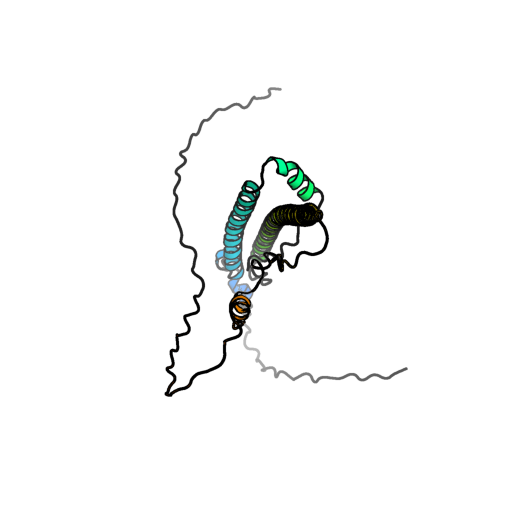 197 ? 20.259 -37.607 -33.838 1.00 48.44 197 LEU A O 1
ATOM 1545 N N . PRO A 1 198 ? 18.873 -39.306 -34.350 1.00 43.75 198 PRO A N 1
ATOM 1546 C CA . PRO A 1 198 ? 19.945 -40.262 -34.575 1.00 43.75 198 PRO A CA 1
ATOM 1547 C C . PRO A 1 198 ? 20.695 -39.915 -35.865 1.00 43.75 198 PRO A C 1
ATOM 1549 O O . PRO A 1 198 ? 20.089 -39.687 -36.914 1.00 43.75 198 PRO A O 1
ATOM 1552 N N . ALA A 1 199 ? 22.026 -39.892 -35.788 1.00 50.72 199 ALA A N 1
ATOM 1553 C CA . ALA A 1 199 ? 22.886 -39.888 -36.965 1.00 50.72 199 ALA A CA 1
ATOM 1554 C C . ALA A 1 199 ? 22.565 -41.121 -37.840 1.00 50.72 199 ALA A C 1
ATOM 1556 O O . ALA A 1 199 ? 22.330 -42.199 -37.286 1.00 50.72 199 ALA A O 1
ATOM 1557 N N . PRO A 1 200 ? 22.544 -41.005 -39.183 1.00 40.34 200 PRO A N 1
ATOM 1558 C CA . PRO A 1 200 ? 22.284 -42.149 -40.049 1.00 40.34 200 PRO A CA 1
ATOM 1559 C C . PRO A 1 200 ? 23.401 -43.187 -39.876 1.00 40.34 200 PRO A C 1
ATOM 1561 O O . PRO A 1 200 ? 24.566 -42.926 -40.172 1.00 40.34 200 PRO A O 1
ATOM 1564 N N . ALA A 1 201 ? 23.034 -44.355 -39.350 1.00 46.97 201 ALA A N 1
ATOM 1565 C CA . ALA A 1 201 ? 23.942 -45.472 -39.132 1.00 46.97 201 ALA A CA 1
ATOM 1566 C C . ALA A 1 201 ? 24.344 -46.137 -40.468 1.00 46.97 201 ALA A C 1
ATOM 1568 O O . ALA A 1 201 ? 23.499 -46.263 -41.360 1.00 46.97 201 ALA A O 1
ATOM 1569 N N . PRO A 1 202 ? 25.598 -46.606 -40.618 1.00 47.03 202 PRO A N 1
ATOM 1570 C CA . PRO A 1 202 ? 25.976 -47.511 -41.701 1.00 47.03 202 PRO A CA 1
ATOM 1571 C C . PRO A 1 202 ? 25.378 -48.921 -41.485 1.00 47.03 202 PRO A C 1
ATOM 1573 O O . PRO A 1 202 ? 25.095 -49.300 -40.346 1.00 47.03 202 PRO A O 1
ATOM 1576 N N . PRO A 1 203 ? 25.163 -49.706 -42.559 1.00 45.03 203 PRO A N 1
ATOM 1577 C CA . PRO A 1 203 ? 24.388 -50.943 -42.496 1.00 45.03 203 PRO A CA 1
ATOM 1578 C C . PRO A 1 203 ? 25.102 -52.092 -41.759 1.00 45.03 203 PRO A C 1
ATOM 1580 O O . PRO A 1 203 ? 26.172 -52.538 -42.158 1.00 45.03 203 PRO A O 1
ATOM 1583 N N . SER A 1 204 ? 24.422 -52.547 -40.704 1.00 45.12 204 SER A N 1
ATOM 1584 C CA . SER A 1 204 ? 24.237 -53.902 -40.157 1.00 45.12 204 SER A CA 1
ATOM 1585 C C . SER A 1 204 ? 25.334 -54.973 -40.280 1.00 45.12 204 SER A C 1
ATOM 1587 O O . SER A 1 204 ? 25.621 -55.474 -41.363 1.00 45.12 204 SER A O 1
ATOM 1589 N N . ALA A 1 205 ? 25.733 -55.499 -39.115 1.00 37.16 205 ALA A N 1
ATOM 1590 C CA . ALA A 1 205 ? 25.971 -56.927 -38.895 1.00 37.16 205 ALA A CA 1
ATOM 1591 C C . ALA A 1 205 ? 25.386 -57.345 -37.528 1.00 37.16 205 ALA A C 1
ATOM 1593 O O . ALA A 1 205 ? 25.337 -56.556 -36.587 1.00 37.16 205 ALA A O 1
ATOM 1594 N N . GLU A 1 206 ? 24.866 -58.566 -37.492 1.00 44.41 206 GLU A N 1
ATOM 1595 C CA . GLU A 1 206 ? 23.943 -59.164 -36.524 1.00 44.41 206 GLU A CA 1
ATOM 1596 C C . GLU A 1 206 ? 24.510 -59.383 -35.105 1.00 44.41 206 GLU A C 1
ATOM 1598 O O . GLU A 1 206 ? 25.690 -59.682 -34.943 1.00 44.41 206 GLU A O 1
ATOM 1603 N N . ALA A 1 207 ? 23.627 -59.347 -34.093 1.00 38.25 207 ALA A N 1
ATOM 1604 C CA . ALA A 1 207 ? 23.235 -60.512 -33.271 1.00 38.25 207 ALA A CA 1
ATOM 1605 C C . ALA A 1 207 ? 22.951 -60.198 -31.778 1.00 38.25 207 ALA A C 1
ATOM 1607 O O . ALA A 1 207 ? 23.774 -59.641 -31.061 1.00 38.25 207 ALA A O 1
ATOM 1608 N N . SER A 1 208 ? 21.803 -60.725 -31.328 1.00 37.81 208 SER A N 1
ATOM 1609 C CA . SER A 1 208 ? 21.539 -61.352 -30.016 1.00 37.81 208 SER A CA 1
ATOM 1610 C C . SER A 1 208 ? 21.265 -60.519 -28.745 1.00 37.81 208 SER A C 1
ATOM 1612 O O . SER A 1 208 ? 22.156 -60.158 -27.992 1.00 37.81 208 SER A O 1
ATOM 1614 N N . ALA A 1 209 ? 19.957 -60.414 -28.465 1.00 41.00 209 ALA A N 1
ATOM 1615 C CA . ALA A 1 209 ? 19.227 -60.974 -27.309 1.00 41.00 209 ALA A CA 1
ATOM 1616 C C . ALA A 1 209 ? 19.395 -60.450 -25.855 1.00 41.00 209 ALA A C 1
ATOM 1618 O O . ALA A 1 209 ? 20.457 -60.517 -25.247 1.00 41.00 209 ALA A O 1
ATOM 1619 N N . SER A 1 210 ? 18.207 -60.201 -25.269 1.00 36.16 210 SER A N 1
ATOM 1620 C CA . SER A 1 210 ? 17.717 -60.517 -23.902 1.00 36.16 210 SER A CA 1
ATOM 1621 C C . SER A 1 210 ? 17.400 -59.352 -22.935 1.00 36.16 210 SER A C 1
ATOM 1623 O O . SER A 1 210 ? 18.279 -58.577 -22.586 1.00 36.16 210 SER A O 1
ATOM 1625 N N . ALA A 1 211 ? 16.096 -59.276 -22.583 1.00 39.00 211 ALA A N 1
ATOM 1626 C CA . ALA A 1 211 ? 15.414 -59.069 -21.278 1.00 39.00 211 ALA A CA 1
ATOM 1627 C C . ALA A 1 211 ? 16.041 -58.127 -20.218 1.00 39.00 211 ALA A C 1
ATOM 1629 O O . ALA A 1 211 ? 17.244 -58.117 -20.030 1.00 39.00 211 ALA A O 1
ATOM 1630 N N . ASP A 1 212 ? 15.341 -57.369 -19.369 1.00 43.34 212 ASP A N 1
ATOM 1631 C CA . ASP A 1 212 ? 13.932 -57.141 -19.001 1.00 43.34 212 ASP A CA 1
ATOM 1632 C C . ASP A 1 212 ? 13.908 -55.845 -18.123 1.00 43.34 212 ASP A C 1
ATOM 1634 O O . ASP A 1 212 ? 14.978 -55.316 -17.798 1.00 43.34 212 ASP A O 1
ATOM 1638 N N . PRO A 1 213 ? 12.740 -55.297 -17.722 1.00 56.81 213 PRO A N 1
ATOM 1639 C CA . PRO A 1 213 ? 12.607 -53.959 -17.142 1.00 56.81 213 PRO A CA 1
ATOM 1640 C C . PRO A 1 213 ? 12.605 -53.948 -15.604 1.00 56.81 213 PRO A C 1
ATOM 1642 O O . PRO A 1 213 ? 11.897 -54.728 -14.968 1.00 56.81 213 PRO A O 1
ATOM 1645 N N . THR A 1 214 ? 13.282 -52.967 -14.994 1.00 42.44 214 THR A N 1
ATOM 1646 C CA . THR A 1 214 ? 13.208 -52.745 -13.539 1.00 42.44 214 THR A CA 1
ATOM 1647 C C . THR A 1 214 ? 12.849 -51.300 -13.203 1.00 42.44 214 THR A C 1
ATOM 1649 O O . THR A 1 214 ? 13.675 -50.393 -13.220 1.00 42.44 214 THR A O 1
ATOM 1652 N N . SER A 1 215 ? 11.561 -51.132 -12.901 1.00 45.09 215 SER A N 1
ATOM 1653 C CA . SER A 1 215 ? 10.970 -50.308 -11.839 1.00 45.09 215 SER A CA 1
ATOM 1654 C C . SER A 1 215 ? 11.940 -49.516 -10.945 1.00 45.09 215 SER A C 1
ATOM 1656 O O . SER A 1 215 ? 12.752 -50.097 -10.225 1.00 45.09 215 SER A O 1
ATOM 1658 N N . SER A 1 216 ? 11.733 -48.200 -10.850 1.00 39.59 216 SER A N 1
ATOM 1659 C CA . SER A 1 216 ? 12.065 -47.422 -9.648 1.00 39.59 216 SER A CA 1
ATOM 1660 C C . SER A 1 216 ? 11.112 -46.240 -9.486 1.00 39.59 216 SER A C 1
ATOM 1662 O O . SER A 1 216 ? 11.241 -45.197 -10.120 1.00 39.59 216 SER A O 1
ATOM 1664 N N . SER A 1 217 ? 10.134 -46.453 -8.610 1.00 40.97 217 SER A N 1
ATOM 1665 C CA . SER A 1 217 ? 9.311 -45.442 -7.959 1.00 40.97 217 SER A CA 1
ATOM 1666 C C . SER A 1 217 ? 10.172 -44.510 -7.099 1.00 40.97 217 SER A C 1
ATOM 1668 O O . SER A 1 217 ? 11.026 -44.985 -6.351 1.00 40.97 217 SER A O 1
ATOM 1670 N N . LEU A 1 218 ? 9.879 -43.206 -7.112 1.00 49.09 218 LEU A N 1
ATOM 1671 C CA . LEU A 1 218 ? 10.252 -42.288 -6.032 1.00 49.09 218 LEU A CA 1
ATOM 1672 C C . LEU A 1 218 ? 9.029 -41.489 -5.548 1.00 49.09 218 LEU A C 1
ATOM 1674 O O . LEU A 1 218 ? 8.109 -41.244 -6.330 1.00 49.09 218 LEU A O 1
ATOM 1678 N N . PRO A 1 219 ? 8.983 -41.149 -4.246 1.00 53.09 219 PRO A N 1
ATOM 1679 C CA . PRO A 1 219 ? 7.755 -40.811 -3.544 1.00 53.09 219 PRO A CA 1
ATOM 1680 C C . PRO A 1 219 ? 7.406 -39.321 -3.581 1.00 53.09 219 PRO A C 1
ATOM 1682 O O . PRO A 1 219 ? 8.261 -38.442 -3.673 1.00 53.09 219 PRO A O 1
ATOM 1685 N N . ALA A 1 220 ? 6.111 -39.072 -3.393 1.00 45.81 220 ALA A N 1
ATOM 1686 C CA . ALA A 1 220 ? 5.542 -37.797 -2.998 1.00 45.81 220 ALA A CA 1
ATOM 1687 C C . ALA A 1 220 ? 6.149 -37.301 -1.675 1.00 45.81 220 ALA A C 1
ATOM 1689 O O . ALA A 1 220 ? 6.177 -38.031 -0.683 1.00 45.81 220 ALA A O 1
ATOM 1690 N N . LEU A 1 221 ? 6.563 -36.032 -1.641 1.00 42.75 221 LEU A N 1
ATOM 1691 C CA . LEU A 1 221 ? 6.939 -35.334 -0.414 1.00 42.75 221 LEU A CA 1
ATOM 1692 C C . LEU A 1 221 ? 6.143 -34.033 -0.284 1.00 42.75 221 LEU A C 1
ATOM 1694 O O . LEU A 1 221 ? 6.428 -33.018 -0.907 1.00 42.75 221 LEU A O 1
ATOM 1698 N N . ALA A 1 222 ? 5.113 -34.159 0.549 1.00 42.06 222 ALA A N 1
ATOM 1699 C CA . ALA A 1 222 ? 4.731 -33.257 1.626 1.00 42.06 222 ALA A CA 1
ATOM 1700 C C . ALA A 1 222 ? 4.573 -31.759 1.316 1.00 42.06 222 ALA A C 1
ATOM 1702 O O . ALA A 1 222 ? 5.510 -30.963 1.311 1.00 42.06 222 ALA A O 1
ATOM 1703 N N . SER A 1 223 ? 3.297 -31.381 1.275 1.00 45.69 223 SER A N 1
ATOM 1704 C CA . SER A 1 223 ? 2.744 -30.145 1.818 1.00 45.69 223 SER A CA 1
ATOM 1705 C C . SER A 1 223 ? 3.489 -29.649 3.066 1.00 45.69 223 SER A C 1
ATOM 1707 O O . SER A 1 223 ? 3.607 -30.369 4.059 1.00 45.69 223 SER A O 1
ATOM 1709 N N . ARG A 1 224 ? 3.905 -28.379 3.060 1.00 41.44 224 ARG A N 1
ATOM 1710 C CA . ARG A 1 224 ? 4.326 -27.664 4.269 1.00 41.44 224 ARG A CA 1
ATOM 1711 C C . ARG A 1 224 ? 3.453 -26.422 4.445 1.00 41.44 224 ARG A C 1
ATOM 1713 O O . ARG A 1 224 ? 3.427 -25.536 3.599 1.00 41.44 224 ARG A 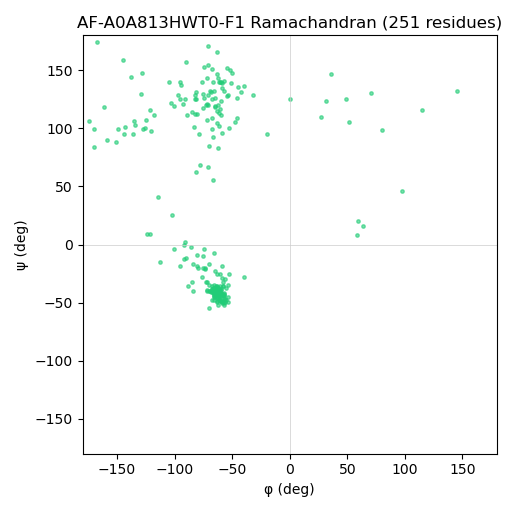O 1
ATOM 1720 N N . ALA A 1 225 ? 2.693 -26.443 5.536 1.00 45.00 225 ALA A N 1
ATOM 1721 C CA . ALA A 1 225 ? 1.798 -25.399 6.023 1.00 45.00 225 ALA A CA 1
ATOM 1722 C C . ALA A 1 225 ? 2.584 -24.176 6.577 1.00 45.00 225 ALA A C 1
ATOM 1724 O O . ALA A 1 2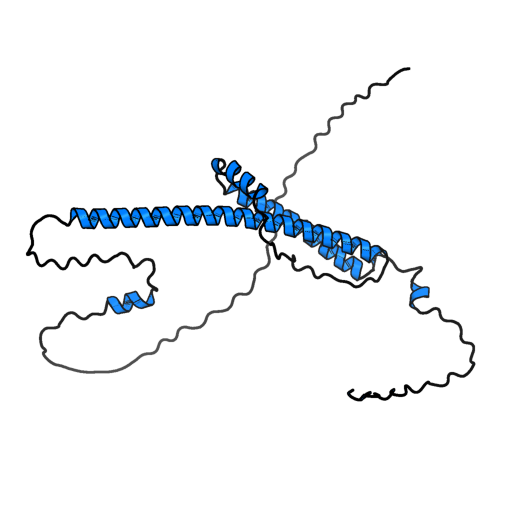25 ? 3.811 -24.252 6.711 1.00 45.00 225 ALA A O 1
ATOM 1725 N N . PRO A 1 226 ? 1.910 -23.050 6.898 1.00 48.72 226 PRO A N 1
ATOM 1726 C CA . PRO A 1 226 ? 2.535 -21.746 7.087 1.00 48.72 226 PRO A CA 1
ATOM 1727 C C . PRO A 1 226 ? 3.147 -21.594 8.487 1.00 48.72 226 PRO A C 1
ATOM 1729 O O . PRO A 1 226 ? 2.511 -21.870 9.505 1.00 48.72 226 PRO A O 1
ATOM 1732 N N . GLY A 1 227 ? 4.397 -21.132 8.537 1.00 40.28 227 GLY A N 1
ATOM 1733 C CA . GLY A 1 227 ? 5.102 -20.805 9.773 1.00 40.28 227 GLY A CA 1
ATOM 1734 C C . GLY A 1 227 ? 4.746 -19.407 10.285 1.00 40.28 227 GLY A C 1
ATOM 1735 O O . GLY A 1 227 ? 4.840 -18.428 9.551 1.00 40.28 227 GLY A O 1
ATOM 1736 N N . ARG A 1 228 ? 4.359 -19.340 11.564 1.00 56.56 228 ARG A N 1
ATOM 1737 C CA . ARG A 1 228 ? 4.229 -18.129 12.394 1.00 56.56 228 ARG A CA 1
ATOM 1738 C C . ARG A 1 228 ? 5.504 -17.261 12.374 1.00 56.56 228 ARG A C 1
ATOM 1740 O O . ARG A 1 228 ? 6.600 -17.820 12.323 1.00 56.56 228 ARG A O 1
ATOM 1747 N N . PRO A 1 229 ? 5.385 -15.930 12.535 1.00 55.53 229 PRO A N 1
ATOM 1748 C CA . PRO A 1 229 ? 6.533 -15.045 12.687 1.00 55.53 229 PRO A CA 1
ATOM 1749 C C . PRO A 1 229 ? 7.149 -15.172 14.088 1.00 55.53 229 PRO A C 1
ATOM 1751 O O . PRO A 1 229 ? 6.467 -15.039 15.106 1.00 55.53 229 PRO A O 1
ATOM 1754 N N . GLY A 1 230 ? 8.454 -15.440 14.117 1.00 41.72 230 GLY A N 1
ATOM 1755 C CA . GLY A 1 230 ? 9.285 -15.382 15.312 1.00 41.72 230 GLY A CA 1
ATOM 1756 C C . GLY A 1 230 ? 9.590 -13.936 15.689 1.00 41.72 230 GLY A C 1
ATOM 1757 O O . GLY A 1 230 ? 10.026 -13.141 14.859 1.00 41.72 230 GLY A O 1
ATOM 1758 N N . ALA A 1 231 ? 9.352 -13.622 16.958 1.00 47.12 231 ALA A N 1
ATOM 1759 C CA . ALA A 1 231 ? 9.800 -12.409 17.613 1.00 47.12 231 ALA A CA 1
ATOM 1760 C C . ALA A 1 23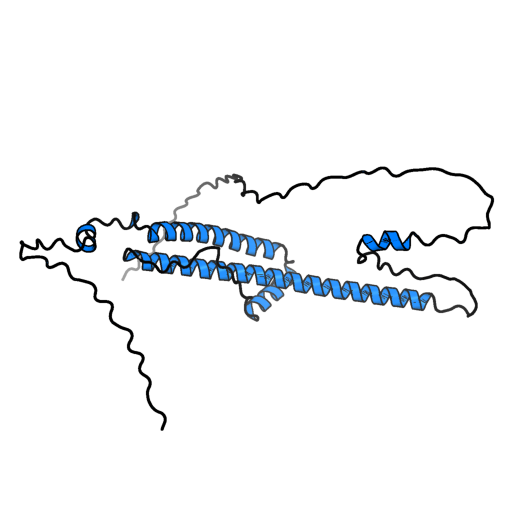1 ? 11.334 -12.387 17.685 1.00 47.12 231 ALA A C 1
ATOM 1762 O O . ALA A 1 231 ? 11.941 -13.312 18.222 1.00 47.12 231 ALA A O 1
ATOM 1763 N N . ALA A 1 232 ? 11.948 -11.314 17.189 1.00 47.44 232 ALA A N 1
ATOM 1764 C CA . ALA A 1 232 ? 13.333 -10.978 1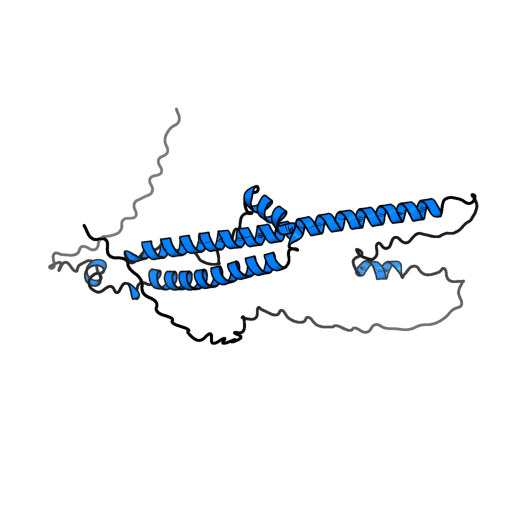7.479 1.00 47.44 232 ALA A CA 1
ATOM 1765 C C . ALA A 1 232 ? 13.359 -9.628 18.200 1.00 47.44 232 ALA A C 1
ATOM 1767 O O . ALA A 1 232 ? 13.009 -8.590 17.637 1.00 47.44 232 ALA A O 1
ATOM 1768 N N . LEU A 1 233 ? 13.736 -9.699 19.477 1.00 47.12 233 LEU A N 1
ATOM 1769 C CA . LEU A 1 233 ? 14.165 -8.585 20.306 1.00 47.12 233 LEU A CA 1
ATOM 1770 C C . LEU A 1 233 ? 15.299 -7.821 19.614 1.00 47.12 233 LEU A C 1
ATOM 1772 O O . LEU A 1 233 ? 16.337 -8.414 19.337 1.00 47.12 233 LEU A O 1
ATOM 1776 N N . LEU A 1 234 ? 15.162 -6.502 19.495 1.00 54.34 234 LEU A N 1
ATOM 1777 C CA . LEU A 1 234 ? 16.289 -5.593 19.686 1.00 54.34 234 LEU A CA 1
ATOM 1778 C C . LEU A 1 234 ? 15.819 -4.429 20.553 1.00 54.34 234 LEU A C 1
ATOM 1780 O O . LEU A 1 234 ? 15.042 -3.574 20.134 1.00 54.34 234 LEU A O 1
ATOM 1784 N N . ALA A 1 235 ? 16.281 -4.464 21.800 1.00 41.38 235 ALA A N 1
ATOM 1785 C CA . ALA A 1 235 ? 16.298 -3.326 22.690 1.00 41.38 235 ALA A CA 1
ATOM 1786 C C . ALA A 1 235 ? 17.269 -2.284 22.121 1.00 41.38 235 ALA A C 1
ATOM 1788 O O . ALA A 1 235 ? 18.392 -2.602 21.731 1.00 41.38 235 ALA A O 1
ATOM 1789 N N . SER A 1 236 ? 16.837 -1.033 22.066 1.00 53.19 236 SER A N 1
ATOM 1790 C CA . SER A 1 236 ? 17.736 0.108 21.959 1.00 53.19 236 SER A CA 1
ATOM 1791 C C . SER A 1 236 ? 17.249 1.128 22.967 1.00 53.19 236 SER A C 1
ATOM 1793 O O . SER A 1 236 ? 16.205 1.759 22.807 1.00 53.19 236 SER A O 1
ATOM 1795 N N . GLU A 1 237 ? 17.985 1.163 24.068 1.00 53.28 237 GLU A N 1
ATOM 1796 C CA . GLU A 1 237 ? 17.918 2.173 25.102 1.00 53.28 237 GLU A CA 1
ATOM 1797 C C . GLU A 1 237 ? 18.376 3.500 24.488 1.00 53.28 237 GLU A C 1
ATOM 1799 O O . GLU A 1 237 ? 19.510 3.620 24.031 1.00 53.28 237 GLU A O 1
ATOM 1804 N N . SER A 1 238 ? 17.491 4.493 24.476 1.00 53.16 238 SER A N 1
ATOM 1805 C CA . SER A 1 238 ? 17.859 5.881 24.205 1.00 53.16 238 SER A CA 1
ATOM 1806 C C . SER A 1 238 ? 17.469 6.696 25.421 1.00 53.16 238 SER A C 1
ATOM 1808 O O . SER A 1 238 ? 16.307 7.048 25.622 1.00 53.16 238 SER A O 1
ATOM 1810 N N . SER A 1 239 ? 18.475 6.916 26.257 1.00 55.25 239 SER A N 1
ATOM 1811 C CA . SER A 1 239 ? 18.425 7.718 27.464 1.00 55.25 239 SER A CA 1
ATOM 1812 C C . SER A 1 239 ? 18.039 9.167 27.182 1.00 55.25 239 SER A C 1
ATOM 1814 O O . SER A 1 239 ? 18.492 9.806 26.236 1.00 55.25 239 SER A O 1
ATOM 1816 N N . SER A 1 240 ? 17.217 9.653 28.097 1.00 45.53 240 SER A N 1
ATOM 1817 C CA . SER A 1 240 ? 16.824 11.018 28.401 1.00 45.53 240 SER A CA 1
ATOM 1818 C C . SER A 1 240 ? 17.963 12.045 28.324 1.00 45.53 240 SER A C 1
ATOM 1820 O O . SER A 1 240 ? 19.009 11.866 28.944 1.00 45.53 240 SER A O 1
ATOM 1822 N N . SER A 1 241 ? 17.692 13.200 27.719 1.00 53.84 241 SER A N 1
ATOM 1823 C CA . SER A 1 241 ? 18.302 14.468 28.129 1.00 53.84 241 SER A CA 1
ATOM 1824 C C . SER A 1 241 ? 17.236 15.562 28.160 1.00 53.84 241 SER A C 1
ATOM 1826 O O . SER A 1 241 ? 16.867 16.182 27.167 1.00 53.84 241 SER A O 1
ATOM 1828 N N . SER A 1 242 ? 16.704 15.753 29.362 1.00 48.66 242 SER A N 1
ATOM 1829 C CA . SER A 1 242 ? 15.918 16.907 29.769 1.00 48.66 242 SER A CA 1
ATOM 1830 C C . SER A 1 242 ? 16.833 18.130 29.815 1.00 48.66 242 SER A C 1
ATOM 1832 O O . SER A 1 242 ? 17.906 18.085 30.417 1.00 48.66 242 SER A O 1
ATOM 1834 N N . SER A 1 243 ? 16.421 19.239 29.215 1.00 56.97 243 SER A N 1
ATOM 1835 C CA . SER A 1 243 ? 16.986 20.555 29.511 1.00 56.97 243 SER A CA 1
ATOM 1836 C C . SER A 1 243 ? 15.868 21.584 29.453 1.00 56.97 243 SER A C 1
ATOM 1838 O O . SER A 1 243 ? 15.411 21.986 28.386 1.00 56.97 243 SER A O 1
ATOM 1840 N N . ASP A 1 244 ? 15.420 21.943 30.653 1.00 49.88 244 ASP A N 1
ATOM 1841 C CA . ASP A 1 244 ? 14.729 23.178 30.993 1.00 49.88 244 ASP A CA 1
ATOM 1842 C C . ASP A 1 244 ? 15.406 24.394 30.359 1.00 49.88 244 ASP A C 1
ATOM 1844 O O . ASP A 1 244 ? 16.623 24.542 30.469 1.00 49.88 244 ASP A O 1
ATOM 1848 N N . SER A 1 245 ? 14.612 25.306 29.789 1.00 57.41 245 SER A N 1
ATOM 1849 C CA . SER A 1 245 ? 14.858 26.758 29.819 1.00 57.41 245 SER A CA 1
ATOM 1850 C C . SER A 1 245 ? 13.642 27.530 29.297 1.00 57.41 245 SER A C 1
ATOM 1852 O O . SER A 1 245 ? 13.535 27.879 28.128 1.00 57.41 245 SER A O 1
ATOM 1854 N N . ASN A 1 246 ? 12.692 27.755 30.201 1.00 49.69 246 ASN A N 1
ATOM 1855 C CA . ASN A 1 246 ? 12.282 29.085 30.655 1.00 49.69 246 ASN A CA 1
ATOM 1856 C C . ASN A 1 246 ? 12.471 30.270 29.672 1.00 49.69 246 ASN A C 1
ATOM 1858 O O . ASN A 1 246 ? 13.597 30.735 29.489 1.00 49.69 246 ASN A O 1
ATOM 1862 N N . GLN A 1 247 ? 11.363 30.819 29.150 1.00 51.00 247 GLN A N 1
ATOM 1863 C CA . GLN A 1 247 ? 11.138 32.273 29.025 1.00 51.00 247 GLN A CA 1
ATOM 1864 C C . GLN A 1 247 ? 9.714 32.597 28.525 1.00 51.00 247 GLN A C 1
ATOM 1866 O O . GLN A 1 247 ? 9.395 32.461 27.347 1.00 51.00 247 GLN A O 1
ATOM 1871 N N . GLN A 1 248 ? 8.865 33.082 29.437 1.00 57.16 248 GLN A N 1
ATOM 1872 C CA . GLN A 1 248 ? 7.706 33.927 29.126 1.00 57.16 248 GLN A CA 1
ATOM 1873 C C . GLN A 1 248 ? 8.112 35.403 29.275 1.00 57.16 248 GLN A C 1
ATOM 1875 O O . GLN A 1 248 ? 8.725 35.746 30.287 1.00 57.16 248 GLN A O 1
ATOM 1880 N N . PRO A 1 249 ? 7.711 36.304 28.364 1.00 64.50 249 PRO A N 1
ATOM 1881 C CA . PRO A 1 249 ? 7.668 37.730 28.653 1.00 64.50 249 PRO A CA 1
ATOM 1882 C C . PRO A 1 249 ? 6.267 38.171 29.109 1.00 64.50 249 PRO A C 1
ATOM 1884 O O . PRO A 1 249 ? 5.267 37.983 28.414 1.00 64.50 249 PRO A O 1
ATOM 1887 N N . CYS A 1 250 ? 6.218 38.803 30.283 1.00 58.22 250 CYS A N 1
ATOM 1888 C CA . CYS A 1 250 ? 5.078 39.571 30.777 1.00 58.22 250 CYS A CA 1
ATOM 1889 C C . CYS A 1 250 ? 4.870 40.832 29.925 1.00 58.22 250 CYS A C 1
ATOM 1891 O O . CYS A 1 250 ? 5.768 41.669 29.831 1.00 58.22 250 CYS A O 1
ATOM 1893 N N . PHE A 1 251 ? 3.665 41.020 29.387 1.00 59.59 251 PHE A N 1
ATOM 1894 C CA . PHE A 1 251 ? 3.195 42.328 28.933 1.00 59.59 251 PHE A CA 1
ATOM 1895 C C . PHE A 1 251 ? 2.681 43.123 30.141 1.00 59.59 251 PHE A C 1
ATOM 1897 O O . PHE A 1 251 ? 1.822 42.646 30.881 1.00 59.59 251 PHE A O 1
ATOM 1904 N N . LYS A 1 252 ? 3.212 44.334 30.342 1.00 58.66 252 LYS A N 1
ATOM 1905 C CA . LYS A 1 252 ? 2.620 45.363 31.206 1.00 58.66 252 LYS A CA 1
ATOM 1906 C C . LYS A 1 252 ? 1.808 46.323 30.335 1.00 58.66 252 LYS A C 1
ATOM 1908 O O . LYS A 1 252 ? 2.334 46.829 29.346 1.00 58.66 252 LYS A O 1
ATOM 1913 N N . THR A 1 253 ? 0.559 46.548 30.728 1.00 70.12 253 THR A N 1
ATOM 1914 C CA . THR A 1 253 ? -0.201 47.791 30.503 1.00 70.12 253 THR A CA 1
ATOM 1915 C C . THR A 1 253 ? 0.218 48.854 31.503 1.00 70.12 253 THR A C 1
ATOM 1917 O O . THR A 1 253 ? 0.511 48.459 32.658 1.00 70.12 253 THR A O 1
#

Sequence (253 aa):
MGTASTAQLDLSACSQPSVGPAASELRPPWALAQADKFDYDECPFCSLRRSHEAWLRAEIKRLASEVLVLETTIPPKFFPELEKRLQELPLPASGYTGGVDDITGNSCPRCSEHRREVRRLQQEAQGLDSHCKARIEFHRRFARKIEALLIEKRQIEARLFQSNNGSLDGNALGDGRFSAITRVNLPDEDVVRSASLPAPAPPSAEASASADPTSSSLPALASRAPGRPGAALLASESSSSSSDSNQQPCFKT